Protein AF-A0A089WTS2-F1 (afdb_monomer_lite)

Radius of gyration: 21.25 Å; chains: 1; bounding box: 57×33×57 Å

Foldseek 3Di:
DQCLLVLLLVLLVLLVVLVQVCQLVPVPVQFDLAFFPRAHEDQDPDPPFAWDWAQDDDSVRTDTHIHGYDYSLQDVLLQLLQLAPDLVSSLVSQQAAFRGAHPVRHTDGSVNSVSSVVSSVSCVVLSDWDWDADPVRHIDTDHGAHDQPSHQQWGHLNRQVVCVVPDPDDDTWGDDACVGNVCSCVVPRCVSNVDDDPDDDGDDDQLVVVVVVPDDPVCSVDDDPND

Secondary structure (DSSP, 8-state):
--SHHHHHHHHHHHHHHHHHHHHHTT-TT-EEEEEE-PPEEESS--GGGSSEEES-SSGGG---EEE-EEEGGGSHHHHHHHH-SSHHHHHHHHHT-EEEEETTS-EEETTTTT-HHHHHHHHTTTTSPEEEE-TT--EEEE-----SSSS--B--HHHHHHHHHHSS-----BSS-IIIIIHHIIIIIIHHHT---S-------HHHHHHHTT--GGGTTS--S--

Organism: NCBI:txid164851

pLDDT: mean 98.29, std 0.93, range [91.06, 98.94]

InterPro domains:
  IPR000559 Formate-tetrahydrofolate ligase, FTHFS [PF01268] (1-227)
  IPR020628 Formate-tetrahydrofolate ligase, FTHFS, conserved site [PS00722] (203-214)
  IPR027417 P-loop containing nucleoside triphosphate hydrolase [G3DSA:3.40.50.300] (1-95)
  IPR027417 P-loop containing nucleoside triphosphate hydrolase [G3DSA:3.40.50.300] (100-227)
  IPR027417 P-loop containing nucleoside triphosphate hydrolase [SSF52540] (1-227)

Structure (mmCIF, N/CA/C/O backbone):
data_AF-A0A089WTS2-F1
#
_entry.id   AF-A0A089WTS2-F1
#
loop_
_atom_site.group_PDB
_atom_site.id
_atom_site.type_symbol
_atom_site.label_atom_id
_atom_site.label_alt_id
_atom_site.label_comp_id
_atom_site.label_asym_id
_atom_site.label_entity_id
_atom_site.label_seq_id
_atom_site.pdbx_PDB_ins_code
_atom_site.Cartn_x
_atom_site.Cartn_y
_atom_site.Cartn_z
_atom_site.occupancy
_atom_site.B_iso_or_equiv
_atom_site.auth_seq_id
_atom_site.auth_comp_id
_atom_site.auth_asym_id
_atom_site.auth_atom_id
_atom_site.pdbx_PDB_model_num
ATOM 1 N N . PHE A 1 1 ? -2.293 14.030 -9.138 1.00 97.00 1 PHE A N 1
ATOM 2 C CA . PHE A 1 1 ? -2.645 13.282 -10.360 1.00 97.00 1 PHE A CA 1
ATOM 3 C C . PHE A 1 1 ? -4.165 13.210 -10.450 1.00 97.00 1 PHE A C 1
ATOM 5 O O . PHE A 1 1 ? -4.751 14.274 -10.564 1.00 97.00 1 PHE A O 1
ATOM 12 N N . THR A 1 2 ? -4.807 12.056 -10.282 1.00 98.06 2 THR A N 1
ATOM 13 C CA . THR A 1 2 ? -6.273 11.881 -10.379 1.00 98.06 2 THR A CA 1
ATOM 14 C C . THR A 1 2 ? -7.002 11.846 -9.033 1.00 98.06 2 THR A C 1
ATOM 16 O O . THR A 1 2 ? -8.225 11.830 -8.998 1.00 98.06 2 THR A O 1
ATOM 19 N N . GLY A 1 3 ? -6.263 11.900 -7.919 1.00 98.38 3 GLY A N 1
ATOM 20 C CA . GLY A 1 3 ? -6.828 11.930 -6.566 1.00 98.38 3 GLY A CA 1
ATOM 21 C C . GLY A 1 3 ? -6.746 10.601 -5.812 1.00 98.38 3 GLY A C 1
ATOM 22 O O . GLY A 1 3 ? -7.111 10.563 -4.641 1.00 98.38 3 GLY A O 1
ATOM 23 N N . ASP A 1 4 ? -6.200 9.547 -6.424 1.00 98.69 4 ASP A N 1
ATOM 24 C CA . ASP A 1 4 ? -6.152 8.194 -5.851 1.00 98.69 4 ASP A CA 1
ATOM 25 C C . ASP A 1 4 ? -5.529 8.153 -4.450 1.00 98.69 4 ASP A C 1
ATOM 27 O O . ASP A 1 4 ? -6.093 7.577 -3.523 1.00 98.69 4 ASP A O 1
ATOM 31 N N . PHE A 1 5 ? -4.387 8.819 -4.253 1.00 98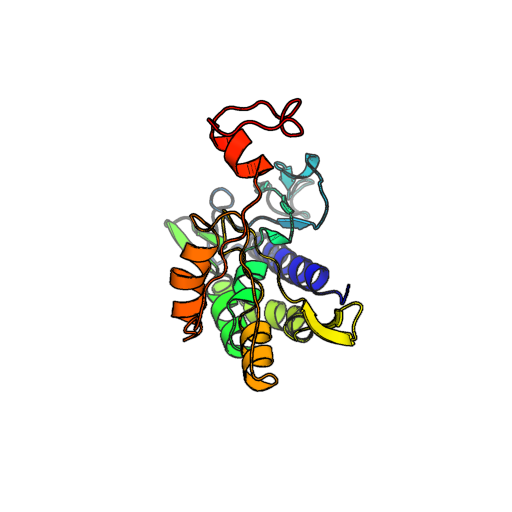.62 5 PHE A N 1
ATOM 32 C CA . PHE A 1 5 ? -3.702 8.818 -2.956 1.00 98.62 5 PHE A CA 1
ATOM 33 C C . PHE A 1 5 ? -4.485 9.607 -1.902 1.00 98.62 5 PHE A C 1
ATOM 35 O O . PHE A 1 5 ? -4.491 9.231 -0.732 1.00 98.62 5 PHE A O 1
ATOM 42 N N . HIS A 1 6 ? -5.218 10.651 -2.301 1.00 98.75 6 HIS A N 1
ATOM 43 C CA . HIS A 1 6 ? -6.116 11.356 -1.388 1.00 98.75 6 HIS A CA 1
ATOM 44 C C . HIS A 1 6 ? -7.289 10.467 -0.964 1.00 98.75 6 HIS A C 1
ATOM 46 O O . HIS A 1 6 ? -7.626 10.444 0.217 1.00 98.75 6 HIS A O 1
ATOM 52 N N . ALA A 1 7 ? -7.866 9.692 -1.887 1.00 98.88 7 ALA A N 1
ATOM 53 C CA . ALA A 1 7 ? -8.926 8.733 -1.577 1.00 98.88 7 ALA A CA 1
ATOM 54 C C . ALA A 1 7 ? -8.441 7.621 -0.629 1.00 98.88 7 ALA A C 1
ATOM 56 O O . ALA A 1 7 ? -9.128 7.286 0.336 1.00 98.88 7 ALA A O 1
ATOM 57 N N . ILE A 1 8 ? -7.229 7.102 -0.849 1.00 98.88 8 ILE A N 1
ATOM 58 C CA . ILE A 1 8 ? -6.583 6.118 0.035 1.00 98.88 8 ILE A CA 1
ATOM 59 C C . ILE A 1 8 ? -6.341 6.707 1.423 1.00 98.88 8 ILE A C 1
ATOM 61 O O . ILE A 1 8 ? -6.706 6.083 2.420 1.00 98.88 8 ILE A O 1
ATOM 65 N N . GLY A 1 9 ? -5.796 7.923 1.501 1.00 98.88 9 GLY A N 1
ATOM 66 C CA . GLY A 1 9 ? -5.614 8.630 2.767 1.00 98.88 9 GLY A CA 1
ATOM 67 C C . GLY A 1 9 ? -6.936 8.861 3.503 1.00 98.88 9 GLY A C 1
ATOM 68 O O . GLY A 1 9 ? -7.022 8.636 4.710 1.00 98.88 9 GLY A O 1
ATOM 69 N N . ALA A 1 10 ? -7.994 9.237 2.780 1.00 98.94 10 ALA A N 1
ATOM 70 C CA . ALA A 1 10 ? -9.327 9.422 3.344 1.00 98.94 10 ALA A CA 1
ATOM 71 C C . ALA A 1 10 ? -9.902 8.109 3.896 1.00 98.94 10 ALA A C 1
ATOM 73 O O . ALA A 1 10 ? -10.377 8.087 5.028 1.00 98.94 10 ALA A O 1
ATOM 74 N N . ALA A 1 11 ? -9.814 7.006 3.147 1.00 98.94 11 ALA A N 1
ATOM 75 C CA . ALA A 1 11 ? -10.280 5.696 3.599 1.00 98.94 11 ALA A CA 1
ATOM 76 C C . ALA A 1 11 ? -9.491 5.190 4.821 1.00 98.94 11 ALA A C 1
ATOM 78 O O . ALA A 1 11 ? -10.091 4.709 5.783 1.00 98.94 11 ALA A O 1
ATOM 79 N N . ASN A 1 12 ? -8.162 5.352 4.826 1.00 98.94 12 ASN A N 1
ATOM 80 C CA . ASN A 1 12 ? -7.307 4.981 5.957 1.00 98.94 12 ASN A CA 1
ATOM 81 C C . ASN A 1 12 ? -7.672 5.753 7.231 1.00 98.94 12 ASN A C 1
ATOM 83 O O . ASN A 1 12 ? -7.821 5.176 8.311 1.00 98.94 12 ASN A O 1
ATOM 87 N N . ASN A 1 13 ? -7.819 7.071 7.099 1.00 98.94 13 ASN A N 1
ATOM 88 C CA . ASN A 1 13 ? -8.082 7.948 8.231 1.00 98.94 13 ASN A CA 1
ATOM 89 C C . ASN A 1 13 ? -9.544 7.887 8.693 1.00 98.94 13 ASN A C 1
ATOM 91 O O . ASN A 1 13 ? -9.796 8.089 9.879 1.00 98.94 13 ASN A O 1
ATOM 95 N N . LEU A 1 14 ? -10.489 7.528 7.814 1.00 98.94 14 LEU A N 1
ATOM 96 C CA . LEU A 1 14 ? -11.847 7.155 8.213 1.00 98.94 14 LEU A CA 1
ATOM 97 C C . LEU A 1 14 ? -11.814 5.951 9.159 1.00 98.94 14 LEU A C 1
ATOM 99 O O . LEU A 1 14 ? -12.428 6.009 10.219 1.00 98.94 14 LEU A O 1
ATOM 103 N N . LEU A 1 15 ? -11.072 4.891 8.819 1.00 98.94 15 LEU A N 1
ATOM 104 C CA . LEU A 1 15 ? -10.951 3.717 9.685 1.00 98.94 15 LEU A CA 1
ATOM 105 C C . LEU A 1 15 ? -10.331 4.081 11.042 1.00 98.94 15 LEU A C 1
ATOM 107 O O . LEU A 1 15 ? -10.882 3.715 12.076 1.00 98.94 15 LEU A O 1
ATOM 111 N N . ALA A 1 16 ? -9.263 4.884 11.053 1.00 98.88 16 ALA A N 1
ATOM 112 C CA . ALA A 1 16 ? -8.669 5.388 12.295 1.00 98.88 16 ALA A CA 1
ATOM 113 C C . ALA A 1 16 ? -9.677 6.186 13.147 1.00 98.88 16 ALA A C 1
ATOM 115 O O . ALA A 1 16 ? -9.771 5.982 14.357 1.00 98.88 16 ALA A O 1
ATOM 116 N N . ALA A 1 17 ? -10.473 7.057 12.520 1.00 98.88 17 ALA A N 1
ATOM 117 C CA . ALA A 1 17 ? -11.520 7.813 13.202 1.00 98.88 17 ALA A CA 1
ATOM 118 C C . ALA A 1 17 ? -12.641 6.908 13.742 1.00 98.88 17 ALA A C 1
ATOM 120 O O . ALA A 1 17 ? -13.122 7.132 14.851 1.00 98.88 17 ALA A O 1
ATOM 121 N N . MET A 1 18 ? -13.041 5.872 12.998 1.00 98.88 18 MET A N 1
ATOM 122 C CA . MET A 1 18 ? -14.058 4.909 13.432 1.00 98.88 18 MET A CA 1
ATOM 123 C C . MET A 1 18 ? -13.589 4.055 14.613 1.00 98.88 18 MET A C 1
ATOM 125 O O . MET A 1 18 ? -14.392 3.800 15.507 1.00 98.88 18 MET A O 1
ATOM 129 N N . ILE A 1 19 ? -12.309 3.665 14.657 1.00 98.88 19 ILE A N 1
ATOM 130 C CA . ILE A 1 19 ? -11.712 2.950 15.799 1.00 98.88 19 ILE A CA 1
ATOM 131 C C . ILE A 1 19 ? -11.835 3.795 17.071 1.00 98.88 19 ILE A C 1
ATOM 133 O O . ILE A 1 19 ? -12.417 3.350 18.060 1.00 98.88 19 ILE A O 1
ATOM 137 N N . ASP A 1 20 ? -11.334 5.033 17.035 1.00 98.75 20 ASP A N 1
ATOM 138 C CA . ASP A 1 20 ? -11.336 5.907 18.212 1.00 98.75 20 ASP A CA 1
ATOM 139 C C . ASP A 1 20 ? -12.763 6.322 18.612 1.00 98.75 20 ASP A C 1
ATOM 141 O O . ASP A 1 20 ? -13.083 6.371 19.801 1.00 98.75 20 ASP A O 1
ATOM 145 N N . ASN A 1 21 ? -13.661 6.538 17.643 1.00 98.69 21 ASN A N 1
ATOM 146 C CA . ASN A 1 21 ? -15.075 6.797 17.920 1.00 98.69 21 ASN A CA 1
ATOM 147 C C . ASN A 1 21 ? -15.765 5.588 18.566 1.00 98.69 21 ASN A C 1
ATOM 149 O O . ASN A 1 21 ? -16.519 5.757 19.516 1.00 98.69 21 ASN A O 1
ATOM 153 N N . HIS A 1 22 ? -15.504 4.364 18.104 1.00 98.75 22 HIS A N 1
ATOM 154 C CA . HIS A 1 22 ? -16.070 3.160 18.720 1.00 98.75 22 HIS A CA 1
ATOM 155 C C . HIS A 1 22 ? -15.637 3.009 20.179 1.00 98.75 22 HIS A C 1
ATOM 157 O O . HIS A 1 22 ? -16.460 2.719 21.050 1.00 98.75 22 HIS A O 1
ATOM 163 N N . ILE A 1 23 ? -14.357 3.268 20.463 1.00 98.50 23 ILE A N 1
ATOM 164 C CA . ILE A 1 23 ? -13.827 3.273 21.830 1.00 98.50 23 ILE A CA 1
ATOM 165 C C . ILE A 1 23 ? -14.541 4.337 22.671 1.00 98.50 23 ILE A C 1
ATOM 167 O O . ILE A 1 23 ? -15.007 4.048 23.772 1.00 98.50 23 ILE A O 1
ATOM 171 N N . PHE A 1 24 ? -14.683 5.547 22.132 1.00 98.31 24 PHE A N 1
ATOM 172 C CA . PHE A 1 24 ? -15.347 6.663 22.799 1.00 98.31 24 PHE A CA 1
ATOM 173 C C . PHE A 1 24 ? -16.829 6.396 23.113 1.00 98.31 24 PHE A C 1
ATOM 175 O O . PHE A 1 24 ? -17.293 6.731 24.201 1.00 98.31 24 PHE A O 1
ATOM 182 N N . GLN A 1 25 ? -17.562 5.753 22.200 1.00 98.12 25 GLN A N 1
ATOM 183 C CA . GLN A 1 25 ? -19.004 5.490 22.322 1.00 98.12 25 GLN A CA 1
ATOM 184 C C . GLN A 1 25 ? -19.352 4.281 23.210 1.00 98.12 25 GLN A C 1
ATOM 186 O O . GLN A 1 25 ? -20.517 3.899 23.305 1.00 98.12 25 GLN A O 1
ATOM 191 N N . GLY A 1 26 ? -18.366 3.671 23.874 1.00 97.56 26 GLY A N 1
ATOM 192 C CA . GLY A 1 26 ? -18.589 2.592 24.843 1.00 97.56 26 GLY A CA 1
ATOM 193 C C . GLY A 1 26 ? -17.743 1.343 24.622 1.00 97.56 26 GLY A C 1
ATOM 194 O O . GLY A 1 26 ? -17.836 0.419 25.425 1.00 97.56 26 GLY A O 1
ATOM 195 N N . ASN A 1 27 ? -16.914 1.306 23.573 1.00 98.38 27 ASN A N 1
ATOM 196 C CA . ASN A 1 27 ? -15.941 0.247 23.307 1.00 98.38 27 ASN A CA 1
ATOM 197 C C . ASN A 1 27 ? -16.529 -1.173 23.416 1.00 98.38 27 ASN A C 1
ATOM 199 O O . ASN A 1 27 ? -15.964 -2.040 24.081 1.00 98.38 27 ASN A O 1
ATOM 203 N N . ALA A 1 28 ? -17.669 -1.435 22.768 1.00 98.56 28 ALA A N 1
ATOM 204 C CA . ALA A 1 28 ? -18.359 -2.729 22.871 1.00 98.56 28 ALA A CA 1
ATOM 205 C C . ALA A 1 28 ? -17.501 -3.929 22.409 1.00 98.56 28 ALA A C 1
ATOM 207 O O . ALA A 1 28 ? -17.725 -5.055 22.843 1.00 98.56 28 ALA A O 1
ATOM 208 N N . LEU A 1 29 ? -16.489 -3.673 21.569 1.00 98.50 29 LEU A N 1
ATOM 209 C CA . LEU A 1 29 ? -15.519 -4.674 21.094 1.00 98.50 29 LEU A CA 1
ATOM 210 C C . LEU A 1 29 ? -14.331 -4.860 22.053 1.00 98.50 29 LEU A C 1
ATOM 212 O O . LEU A 1 29 ? -13.443 -5.658 21.772 1.00 98.50 29 LEU A O 1
ATOM 216 N N . LYS A 1 30 ? -14.303 -4.124 23.173 1.00 98.56 30 LYS A N 1
ATOM 217 C CA . LYS A 1 30 ? -13.245 -4.142 24.190 1.00 98.56 30 LYS A CA 1
ATOM 218 C C . LYS A 1 30 ? -11.840 -3.967 23.602 1.00 98.56 30 LYS A C 1
ATOM 220 O O . LYS A 1 30 ? -10.906 -4.639 24.027 1.00 98.56 30 LYS A O 1
ATOM 225 N N . ILE A 1 31 ? -11.687 -3.081 22.618 1.00 98.81 31 ILE A N 1
ATOM 226 C CA . ILE A 1 31 ? -10.396 -2.787 21.984 1.00 98.81 31 ILE A CA 1
ATOM 227 C C . ILE A 1 31 ? -9.424 -2.299 23.062 1.00 98.81 31 ILE A C 1
ATOM 229 O O . ILE A 1 31 ? -9.739 -1.357 23.796 1.00 98.81 31 ILE A O 1
ATOM 233 N N . ASP A 1 32 ? -8.254 -2.931 23.155 1.00 98.56 32 ASP A N 1
ATOM 234 C CA . ASP A 1 32 ? -7.165 -2.471 24.012 1.00 98.56 32 ASP A CA 1
ATOM 235 C C . ASP A 1 32 ? -6.392 -1.377 23.269 1.00 98.56 32 ASP A C 1
ATOM 237 O O . ASP A 1 32 ? -5.754 -1.633 22.246 1.00 98.56 32 ASP A O 1
ATOM 241 N N . THR A 1 33 ? -6.431 -0.143 23.781 1.00 98.00 33 THR A N 1
ATOM 242 C CA . THR A 1 33 ? -5.811 1.023 23.128 1.00 98.00 33 THR A CA 1
ATOM 243 C C . THR A 1 33 ? -4.298 0.895 22.958 1.00 98.00 33 THR A C 1
ATOM 245 O O . THR A 1 33 ? -3.727 1.575 22.109 1.00 98.00 33 THR A O 1
ATOM 248 N N . ARG A 1 34 ? -3.652 0.013 23.727 1.00 98.19 34 A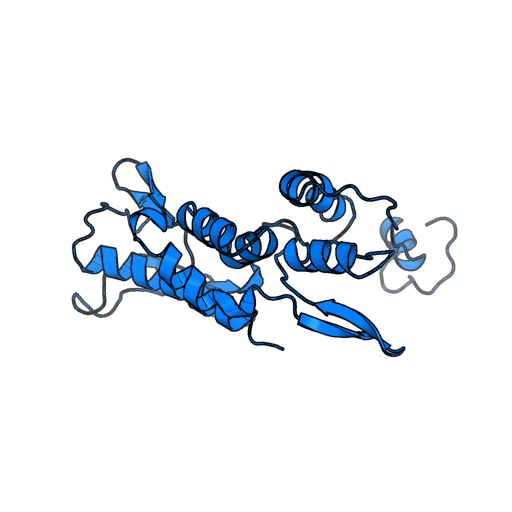RG A N 1
ATOM 249 C CA . ARG A 1 34 ? -2.211 -0.277 23.657 1.00 98.19 34 ARG A CA 1
ATOM 250 C C . ARG A 1 34 ? -1.866 -1.293 22.569 1.00 98.19 34 ARG A C 1
ATOM 252 O O . ARG A 1 34 ? -0.699 -1.448 22.231 1.00 98.19 34 ARG A O 1
ATOM 259 N N . LYS A 1 35 ? -2.868 -2.014 22.057 1.00 98.44 35 LYS A N 1
ATOM 260 C CA . LYS A 1 35 ? -2.728 -3.080 21.053 1.00 98.44 35 LYS A CA 1
ATOM 261 C C . LYS A 1 35 ? -3.369 -2.704 19.715 1.00 98.44 35 LYS A C 1
ATOM 263 O O . LYS A 1 35 ? -3.651 -3.583 18.902 1.00 98.44 35 LYS A O 1
ATOM 268 N N . ILE A 1 36 ? -3.619 -1.416 19.479 1.00 98.81 36 ILE A N 1
ATOM 269 C CA . ILE A 1 36 ? -4.034 -0.911 18.167 1.00 98.81 36 ILE A CA 1
ATOM 270 C C . ILE A 1 36 ? -2.807 -0.918 17.258 1.00 98.81 36 ILE A C 1
ATOM 272 O O . ILE A 1 36 ? -1.805 -0.268 17.544 1.00 98.81 36 ILE A O 1
ATOM 276 N N . THR A 1 37 ? -2.889 -1.668 16.164 1.00 98.62 37 THR A N 1
ATOM 277 C CA . THR A 1 37 ? -1.834 -1.746 15.146 1.00 98.62 37 THR A CA 1
ATOM 278 C C . THR A 1 37 ? -2.094 -0.790 13.988 1.00 98.62 37 THR A C 1
ATOM 280 O O . THR A 1 37 ? -1.162 -0.417 13.279 1.00 98.62 37 THR A O 1
ATOM 283 N N . TRP A 1 38 ? -3.351 -0.379 13.795 1.00 98.88 38 TRP A N 1
ATOM 284 C CA . TRP A 1 38 ? -3.734 0.565 12.753 1.00 98.88 38 TRP A CA 1
ATOM 285 C C . TRP A 1 38 ? -3.227 1.977 13.052 1.00 98.88 38 TRP A C 1
ATOM 287 O O . TRP A 1 38 ? -3.594 2.578 14.062 1.00 98.88 38 TRP A O 1
ATOM 297 N N . ARG A 1 39 ? -2.426 2.525 12.136 1.00 98.75 39 ARG A N 1
ATOM 298 C CA . ARG A 1 39 ? -1.873 3.883 12.205 1.00 98.75 39 ARG A CA 1
ATOM 299 C C . ARG A 1 39 ? -2.612 4.824 11.254 1.00 98.75 39 ARG A C 1
ATOM 301 O O . ARG A 1 39 ? -3.258 4.411 10.286 1.00 98.75 39 ARG A O 1
ATOM 308 N N . ARG A 1 40 ? -2.521 6.125 11.521 1.00 98.88 40 ARG A N 1
ATOM 309 C CA . ARG A 1 40 ? -3.012 7.167 10.605 1.00 98.88 40 ARG A CA 1
ATOM 310 C C . ARG A 1 40 ? -2.049 7.327 9.427 1.00 98.88 40 ARG A C 1
ATOM 312 O O . ARG A 1 40 ? -0.941 6.794 9.443 1.00 98.88 40 ARG A O 1
ATOM 319 N N . CYS A 1 41 ? -2.443 8.064 8.391 1.00 98.81 41 CYS A N 1
ATOM 320 C CA . CYS A 1 41 ? -1.523 8.352 7.292 1.00 98.81 41 CYS A CA 1
ATOM 321 C C . CYS A 1 41 ? -1.677 9.750 6.695 1.00 98.81 41 CYS A C 1
ATOM 323 O O . CYS A 1 41 ? -2.728 10.389 6.794 1.00 98.81 41 CYS A O 1
ATOM 325 N N . VAL A 1 42 ? -0.593 10.231 6.089 1.00 98.81 42 VAL A N 1
ATOM 326 C CA . VAL A 1 42 ? -0.546 11.490 5.340 1.00 98.81 42 VAL A CA 1
ATOM 327 C C . VAL A 1 42 ? 0.493 11.386 4.229 1.00 98.81 42 VAL A C 1
ATOM 329 O O . VAL A 1 42 ? 1.562 10.817 4.423 1.00 98.81 42 VAL A O 1
ATOM 332 N N . ASP A 1 43 ? 0.204 11.934 3.050 1.00 98.62 43 ASP A N 1
ATOM 333 C CA . ASP A 1 43 ? 1.138 11.908 1.918 1.00 98.62 43 ASP A CA 1
ATOM 334 C C . ASP A 1 43 ? 2.102 13.102 1.968 1.00 98.62 43 ASP A C 1
ATOM 336 O O . ASP A 1 43 ? 2.091 13.985 1.114 1.00 98.62 43 ASP A O 1
ATOM 340 N N . MET A 1 44 ? 2.865 13.178 3.059 1.00 98.69 44 MET A N 1
ATOM 341 C CA . MET A 1 44 ? 3.866 14.209 3.320 1.00 98.69 44 MET A CA 1
ATOM 342 C C . MET A 1 44 ? 5.055 13.595 4.052 1.00 98.69 44 MET A C 1
ATOM 344 O O . MET A 1 44 ? 4.894 12.743 4.927 1.00 98.69 44 MET A O 1
ATOM 348 N N . ASN A 1 45 ? 6.258 14.086 3.755 1.00 98.62 45 ASN A N 1
ATOM 349 C CA . ASN A 1 45 ? 7.474 13.693 4.466 1.00 98.62 45 ASN A CA 1
ATOM 350 C C . ASN A 1 45 ? 7.567 14.409 5.824 1.00 98.62 45 ASN A C 1
ATOM 352 O O . ASN A 1 45 ? 8.457 15.234 6.045 1.00 98.62 45 ASN A O 1
ATOM 356 N N . ASP A 1 46 ? 6.653 14.090 6.737 1.00 98.56 46 ASP A N 1
ATOM 357 C CA . ASP A 1 46 ? 6.572 14.709 8.056 1.00 98.56 46 ASP A CA 1
ATOM 358 C C . ASP A 1 46 ? 7.086 13.772 9.157 1.00 98.56 46 ASP A C 1
ATOM 360 O O . ASP A 1 46 ? 6.410 12.852 9.619 1.00 98.56 46 ASP A O 1
ATOM 364 N N . ARG A 1 47 ? 8.321 14.017 9.607 1.00 98.12 47 ARG A N 1
ATOM 365 C CA . ARG A 1 47 ? 8.927 13.230 10.690 1.00 98.12 47 ARG A CA 1
ATOM 366 C C . ARG A 1 47 ? 8.259 13.466 12.051 1.00 98.12 47 ARG A C 1
ATOM 368 O O . ARG A 1 47 ? 8.430 12.624 12.930 1.00 98.12 47 ARG A O 1
ATOM 375 N N . GLN A 1 48 ? 7.557 14.588 12.236 1.00 98.75 48 GLN A N 1
ATOM 376 C CA . GLN A 1 48 ? 6.991 15.001 13.523 1.00 98.75 48 GLN A CA 1
ATOM 377 C C . GLN A 1 48 ? 5.825 14.104 13.947 1.00 98.75 48 GLN A C 1
ATOM 379 O O . GLN A 1 48 ? 5.574 13.938 15.136 1.00 98.75 48 GLN A O 1
ATOM 384 N N . LEU A 1 49 ? 5.147 13.486 12.977 1.00 98.81 49 LEU A N 1
ATOM 385 C CA . LEU A 1 49 ? 3.976 12.642 13.203 1.00 98.81 49 LEU A CA 1
ATOM 386 C C . LEU A 1 49 ? 4.310 11.155 13.397 1.00 98.81 49 LEU A C 1
ATOM 388 O O . LEU A 1 49 ? 3.402 10.340 13.547 1.00 98.81 49 LEU A O 1
ATOM 392 N N . ARG A 1 50 ? 5.597 10.774 13.415 1.00 98.56 50 ARG A N 1
ATOM 393 C CA . ARG A 1 50 ? 6.010 9.366 13.572 1.00 98.56 50 ARG A CA 1
ATOM 394 C C . ARG A 1 50 ? 5.524 8.751 14.882 1.00 98.56 50 ARG A C 1
ATOM 396 O O . ARG A 1 50 ? 5.099 7.601 14.871 1.00 98.56 50 ARG A O 1
ATOM 403 N N . ASN A 1 51 ? 5.586 9.510 15.974 1.00 98.69 51 ASN A N 1
ATOM 404 C CA . ASN A 1 51 ? 5.117 9.098 17.293 1.00 98.69 51 ASN A CA 1
ATOM 405 C C . ASN A 1 51 ? 4.360 10.265 17.917 1.00 98.69 51 ASN A C 1
ATOM 407 O O . ASN A 1 51 ? 4.921 11.351 18.068 1.00 98.69 51 ASN A O 1
ATOM 411 N N . ILE A 1 52 ? 3.101 10.041 18.269 1.00 98.75 52 ILE A N 1
ATOM 412 C CA . ILE A 1 52 ? 2.236 11.043 18.882 1.00 98.75 52 ILE A CA 1
ATOM 413 C C . ILE A 1 52 ? 1.449 10.426 20.037 1.00 98.75 52 ILE A C 1
ATOM 415 O O . ILE A 1 52 ? 1.323 9.208 20.154 1.00 98.75 52 ILE A O 1
ATOM 419 N N . VAL A 1 53 ? 0.850 11.290 20.851 1.00 98.62 53 VAL A N 1
ATOM 420 C CA . VAL A 1 53 ? -0.250 10.922 21.745 1.00 98.62 53 VAL A CA 1
ATOM 421 C C . VAL A 1 53 ? -1.492 11.651 21.249 1.00 98.62 53 VAL A C 1
ATOM 423 O O . VAL A 1 53 ? -1.464 12.869 21.065 1.00 98.62 53 VAL A O 1
ATOM 426 N N . CYS A 1 54 ? -2.573 10.915 21.003 1.00 98.19 54 CYS A N 1
ATOM 427 C CA . CYS A 1 54 ? -3.857 11.467 20.564 1.00 98.19 54 CYS A CA 1
ATOM 428 C C . CYS A 1 54 ? -4.928 11.311 21.658 1.00 98.19 54 CYS A C 1
ATOM 430 O O . CYS A 1 54 ? -4.653 10.744 22.713 1.00 98.19 54 CYS A O 1
ATOM 432 N N . GLY A 1 55 ? -6.129 11.865 21.443 1.00 97.38 55 GLY A N 1
ATOM 433 C CA . GLY A 1 55 ? -7.241 11.759 22.404 1.00 97.38 55 GLY A CA 1
ATOM 434 C C . GLY A 1 55 ? -7.044 12.551 23.705 1.00 97.38 55 GLY A C 1
ATOM 435 O O . GLY A 1 55 ? -7.606 12.197 24.739 1.00 97.38 55 GLY A O 1
ATOM 436 N N . LEU A 1 56 ? -6.208 13.596 23.679 1.00 98.06 56 LEU A N 1
ATOM 437 C CA . LEU A 1 56 ? -5.964 14.490 24.816 1.00 98.06 56 LEU A CA 1
ATOM 438 C C . LEU A 1 56 ? -7.066 15.556 24.960 1.00 98.06 56 LEU A C 1
ATOM 440 O O . LEU A 1 56 ? -7.895 15.756 24.077 1.00 98.06 56 LEU A O 1
ATOM 444 N N . GLY A 1 57 ? -7.041 16.298 26.070 1.00 96.81 57 GLY A N 1
ATOM 445 C CA . GLY A 1 57 ? -7.944 17.435 26.296 1.00 96.81 57 GLY A CA 1
ATOM 446 C C . GLY A 1 57 ? -9.228 17.101 27.062 1.00 96.81 57 GLY A C 1
ATOM 447 O O . GLY A 1 57 ? -10.180 17.871 27.014 1.00 96.81 57 GLY A O 1
ATOM 448 N N . GLY A 1 58 ? -9.252 15.985 27.794 1.00 94.38 58 GLY A N 1
ATOM 449 C CA . GLY A 1 58 ? -10.344 15.624 28.699 1.00 94.38 58 GLY A CA 1
ATOM 450 C C . GLY A 1 58 ? -11.396 14.710 28.073 1.00 94.38 58 GLY A C 1
ATOM 451 O O . GLY A 1 58 ? -11.318 14.340 26.904 1.00 94.38 58 GLY A O 1
ATOM 452 N N . LYS A 1 59 ? -12.396 14.334 28.883 1.00 93.44 59 LYS A N 1
ATOM 453 C CA . LYS A 1 59 ? -13.352 13.262 28.564 1.00 93.44 59 LYS A CA 1
ATOM 454 C C . LYS A 1 59 ? -14.113 13.475 27.256 1.00 93.44 59 LYS A C 1
ATOM 456 O O . LYS A 1 59 ? -14.482 12.492 26.643 1.00 93.44 59 LYS A O 1
ATOM 461 N N . THR A 1 60 ? -14.365 14.710 26.826 1.00 95.56 60 THR A N 1
ATOM 462 C CA . THR A 1 60 ? -15.119 15.000 25.592 1.00 95.56 60 THR A CA 1
ATOM 463 C C . THR A 1 60 ? -14.326 14.750 24.309 1.00 95.56 60 THR A C 1
ATOM 465 O O . THR A 1 60 ? -14.927 14.718 23.241 1.00 95.56 60 THR A O 1
ATOM 468 N N . ASN A 1 61 ? -13.003 14.575 24.401 1.00 95.50 61 ASN A N 1
ATOM 469 C CA . ASN A 1 61 ? -12.097 14.541 23.249 1.00 95.50 61 ASN A CA 1
ATOM 470 C C . ASN A 1 61 ? -11.519 13.144 22.960 1.00 95.50 61 ASN A C 1
ATOM 472 O O . ASN A 1 61 ? -10.643 13.007 22.107 1.00 95.50 61 ASN A O 1
ATOM 476 N N . GLY A 1 62 ? -12.005 12.107 23.650 1.00 94.06 62 GLY A N 1
ATOM 477 C CA . GLY A 1 62 ? -11.601 10.718 23.430 1.00 94.06 62 GLY A CA 1
ATOM 478 C C . GLY A 1 62 ? -10.881 10.081 24.618 1.00 94.06 62 GLY A C 1
ATOM 479 O O . GLY A 1 62 ? -10.962 10.552 25.752 1.00 94.06 62 GLY A O 1
ATOM 480 N N . MET A 1 63 ? -10.196 8.971 24.335 1.00 96.12 63 MET A N 1
ATOM 481 C CA . MET A 1 63 ? -9.354 8.241 25.282 1.00 96.12 63 MET A CA 1
ATOM 482 C C . MET A 1 63 ? -7.883 8.416 24.877 1.00 96.12 63 MET A C 1
ATOM 484 O O . MET A 1 63 ? -7.545 8.067 23.743 1.00 96.12 63 MET A O 1
ATOM 488 N N . PRO A 1 64 ? -7.004 8.924 25.761 1.00 98.19 64 PRO A N 1
ATOM 489 C CA . PRO A 1 64 ? -5.590 9.073 25.445 1.00 98.19 64 PRO A CA 1
ATOM 490 C C . PRO A 1 64 ? -4.931 7.750 25.045 1.00 98.19 64 PRO A C 1
ATOM 492 O O . PRO A 1 64 ? -5.080 6.743 25.742 1.00 98.19 64 PRO A O 1
ATOM 495 N N . ARG A 1 65 ? -4.168 7.762 23.948 1.00 98.44 65 ARG A N 1
ATOM 496 C CA . ARG A 1 65 ? -3.337 6.629 23.513 1.00 98.44 65 ARG A CA 1
ATOM 497 C C . ARG A 1 65 ? -2.150 7.076 22.669 1.00 98.44 65 ARG A C 1
ATOM 499 O O . ARG A 1 65 ? -2.193 8.138 22.041 1.00 98.44 65 ARG A O 1
ATOM 506 N N . GLU A 1 66 ? -1.127 6.232 22.626 1.00 98.69 66 GLU A N 1
ATOM 507 C CA . GLU A 1 66 ? -0.039 6.353 21.659 1.00 98.69 66 GLU A CA 1
ATOM 508 C C . GLU A 1 66 ? -0.551 6.038 20.247 1.00 98.69 66 GLU A C 1
ATOM 510 O O . GLU A 1 66 ? -1.438 5.202 20.045 1.00 98.69 66 GLU A O 1
ATOM 515 N N . ASP A 1 67 ? -0.024 6.766 19.269 1.00 98.81 67 ASP A N 1
ATOM 516 C CA . ASP A 1 67 ? -0.360 6.607 17.861 1.00 98.81 67 ASP A CA 1
ATOM 517 C C . ASP A 1 67 ? 0.789 7.099 16.973 1.00 98.81 67 ASP A C 1
ATOM 519 O O . ASP A 1 67 ? 1.811 7.606 17.447 1.00 98.81 67 ASP A O 1
ATOM 523 N N . GLY A 1 68 ? 0.618 7.002 15.662 1.00 98.81 68 GLY A N 1
ATOM 524 C CA . GLY A 1 68 ? 1.508 7.654 14.720 1.00 98.81 68 GLY A CA 1
ATOM 525 C C . GLY A 1 68 ? 0.948 7.680 13.312 1.00 98.81 68 GLY A C 1
ATOM 526 O O . GLY A 1 68 ? -0.110 7.119 13.022 1.00 98.81 68 GLY A O 1
ATOM 527 N N . PHE A 1 69 ? 1.684 8.358 12.443 1.00 98.88 69 PHE A N 1
ATOM 528 C CA . PHE A 1 69 ? 1.394 8.443 11.026 1.00 98.88 69 PHE A CA 1
ATOM 529 C C . PHE A 1 69 ? 2.457 7.718 10.217 1.00 98.88 69 PHE A C 1
ATOM 531 O O . PHE A 1 69 ? 3.652 7.801 10.521 1.00 98.88 69 PHE A O 1
ATOM 538 N N . ASP A 1 70 ? 2.001 7.084 9.147 1.00 98.81 70 ASP A N 1
ATOM 539 C CA . ASP A 1 70 ? 2.845 6.607 8.063 1.00 98.81 70 ASP A CA 1
ATOM 540 C C . ASP A 1 70 ? 2.574 7.418 6.791 1.00 98.81 70 ASP A C 1
ATOM 542 O O . ASP A 1 70 ? 1.542 8.085 6.652 1.00 98.81 70 ASP A O 1
ATOM 546 N N . ILE A 1 71 ? 3.506 7.373 5.839 1.00 98.69 71 ILE A N 1
ATOM 547 C CA . ILE A 1 71 ? 3.248 7.949 4.518 1.00 98.69 71 ILE A CA 1
ATOM 548 C C . ILE A 1 71 ? 2.143 7.140 3.821 1.00 98.69 71 ILE A C 1
ATOM 550 O O . ILE A 1 71 ? 2.123 5.917 3.926 1.00 98.69 71 ILE A O 1
ATOM 554 N N . THR A 1 72 ? 1.217 7.783 3.107 1.00 98.88 72 THR A N 1
ATOM 555 C CA . THR A 1 72 ? 0.000 7.127 2.571 1.00 98.88 72 THR A CA 1
ATOM 556 C C . THR A 1 72 ? 0.267 5.849 1.766 1.00 98.88 72 THR A C 1
ATOM 558 O O . THR A 1 72 ? -0.488 4.885 1.878 1.00 98.88 72 THR A O 1
ATOM 561 N N . VAL A 1 73 ? 1.361 5.794 1.001 1.00 98.00 73 VAL A N 1
ATOM 562 C CA . VAL A 1 73 ? 1.764 4.608 0.217 1.00 98.00 73 VAL A CA 1
ATOM 563 C C . VAL A 1 73 ? 2.142 3.382 1.063 1.00 98.00 73 VAL A C 1
ATOM 565 O O . VAL A 1 73 ? 2.186 2.267 0.544 1.00 98.00 73 VAL A O 1
ATOM 568 N N . ALA A 1 74 ? 2.407 3.575 2.357 1.00 98.56 74 ALA A N 1
ATOM 569 C CA . ALA A 1 74 ? 2.681 2.515 3.322 1.00 98.56 74 ALA A CA 1
ATOM 570 C C . ALA A 1 74 ? 1.403 1.896 3.916 1.00 98.56 74 ALA A C 1
ATOM 572 O O . ALA A 1 74 ? 1.479 0.844 4.545 1.00 98.56 74 ALA A O 1
ATOM 573 N N . SER A 1 75 ? 0.238 2.526 3.721 1.00 98.75 75 SER A N 1
ATOM 574 C CA . SER A 1 75 ? -1.040 2.026 4.235 1.00 98.75 75 SER A CA 1
ATOM 575 C C . SER A 1 75 ? -1.386 0.657 3.646 1.00 98.75 75 SER A C 1
ATOM 577 O O . SER A 1 75 ? -1.258 0.431 2.440 1.00 98.75 75 SER A O 1
ATOM 579 N N . GLU A 1 76 ? -1.940 -0.237 4.466 1.00 98.88 76 GLU A N 1
ATOM 580 C CA . GLU A 1 76 ? -2.503 -1.499 3.977 1.00 98.88 76 GLU A CA 1
ATOM 581 C C . GLU A 1 76 ? -3.649 -1.262 2.976 1.00 98.88 76 GLU A C 1
ATOM 583 O O . GLU A 1 76 ? -3.827 -2.058 2.057 1.00 98.88 76 GLU A O 1
ATOM 588 N N . VAL A 1 77 ? -4.357 -0.122 3.051 1.00 98.88 77 VAL A N 1
ATOM 589 C CA . VAL A 1 77 ? -5.366 0.270 2.048 1.00 98.88 77 VAL A CA 1
ATOM 590 C C . VAL A 1 77 ? -4.744 0.386 0.652 1.00 98.88 77 VAL A C 1
ATOM 592 O O . VAL A 1 77 ? -5.358 -0.049 -0.321 1.00 98.88 77 VAL A O 1
ATOM 595 N N . MET A 1 78 ? -3.516 0.908 0.538 1.00 98.88 78 MET A N 1
ATOM 596 C CA . MET A 1 78 ? -2.788 0.970 -0.737 1.00 98.88 78 MET A CA 1
ATOM 597 C C . MET A 1 78 ? -2.502 -0.437 -1.273 1.00 98.88 78 MET A C 1
ATOM 599 O O . MET A 1 78 ? -2.749 -0.720 -2.448 1.00 98.88 78 MET A O 1
ATOM 603 N N . ALA A 1 79 ? -2.011 -1.339 -0.418 1.00 98.81 79 ALA A N 1
ATOM 604 C CA . ALA A 1 79 ? -1.730 -2.720 -0.803 1.00 98.81 79 ALA A CA 1
ATOM 605 C C . ALA A 1 79 ? -3.010 -3.466 -1.216 1.00 98.81 79 ALA A C 1
ATOM 607 O O . ALA A 1 79 ? -3.021 -4.143 -2.246 1.00 98.81 79 ALA A O 1
ATOM 608 N N . VAL A 1 80 ? -4.095 -3.292 -0.458 1.00 98.88 80 VAL A N 1
ATOM 609 C CA . VAL A 1 80 ? -5.420 -3.849 -0.740 1.00 98.88 80 VAL A CA 1
ATOM 610 C C . VAL A 1 80 ? -5.958 -3.330 -2.071 1.00 98.88 80 VAL A C 1
ATOM 612 O O . VAL A 1 80 ? -6.351 -4.147 -2.901 1.00 98.88 80 VAL A O 1
ATOM 615 N N . LEU A 1 81 ? -5.898 -2.021 -2.340 1.00 98.81 81 LEU A N 1
ATOM 616 C CA . LEU A 1 81 ? -6.305 -1.449 -3.629 1.00 98.81 81 LEU A CA 1
ATOM 617 C C . LEU A 1 81 ? -5.499 -2.044 -4.788 1.00 98.81 81 LEU A C 1
ATOM 619 O O . LEU A 1 81 ? -6.063 -2.424 -5.812 1.00 98.81 81 LEU A O 1
ATOM 623 N N . CYS A 1 82 ? -4.186 -2.197 -4.617 1.00 98.88 82 CYS A N 1
ATOM 624 C CA . CYS A 1 82 ? -3.327 -2.753 -5.658 1.00 98.88 82 CYS A CA 1
ATOM 625 C C . CYS A 1 82 ? -3.569 -4.249 -5.912 1.00 98.88 82 CYS A C 1
ATOM 627 O O . CYS A 1 82 ? -3.352 -4.712 -7.031 1.00 98.88 82 CYS A O 1
ATOM 629 N N . LEU A 1 83 ? -4.047 -5.000 -4.917 1.00 98.81 83 LEU A N 1
ATOM 630 C CA . LEU A 1 83 ? -4.314 -6.439 -5.021 1.00 98.81 83 LEU A CA 1
ATOM 631 C C . LEU A 1 83 ? -5.792 -6.791 -5.244 1.00 98.81 83 LEU A C 1
ATOM 633 O O . LEU A 1 83 ? -6.128 -7.974 -5.287 1.00 98.81 83 LEU A O 1
ATOM 637 N N . SER A 1 84 ? -6.671 -5.800 -5.385 1.00 98.69 84 SER A N 1
ATOM 638 C CA . SER A 1 84 ? -8.096 -6.044 -5.615 1.00 98.69 84 SER A CA 1
ATOM 639 C C . SER A 1 84 ? -8.386 -6.321 -7.088 1.00 98.69 84 SER A C 1
ATOM 641 O O . SER A 1 84 ? -7.852 -5.654 -7.978 1.00 98.69 84 SER A O 1
ATOM 643 N N . ALA A 1 85 ? -9.231 -7.317 -7.354 1.00 97.62 85 ALA A N 1
ATOM 644 C CA . ALA A 1 85 ? -9.693 -7.644 -8.704 1.00 97.62 85 ALA A CA 1
ATOM 645 C C . ALA A 1 85 ? -10.838 -6.736 -9.186 1.00 97.62 85 ALA A C 1
ATOM 647 O O . ALA A 1 85 ? -10.929 -6.454 -10.382 1.00 97.62 85 ALA A O 1
ATOM 648 N N . ASP A 1 86 ? -11.692 -6.310 -8.257 1.00 98.06 86 ASP A N 1
ATOM 649 C CA . ASP A 1 86 ? -12.891 -5.502 -8.465 1.00 98.06 86 ASP A CA 1
ATOM 650 C C . ASP A 1 86 ? -13.345 -4.873 -7.128 1.00 98.06 86 ASP A C 1
ATOM 652 O O . ASP A 1 86 ? -12.659 -4.976 -6.107 1.00 98.06 86 ASP A O 1
ATOM 656 N N . ILE A 1 87 ? -14.489 -4.179 -7.136 1.00 98.31 87 ILE A N 1
ATOM 657 C CA . ILE A 1 87 ? -15.011 -3.458 -5.966 1.00 98.31 87 ILE A CA 1
ATOM 658 C C . ILE A 1 87 ? -15.500 -4.388 -4.846 1.00 98.31 87 ILE A C 1
ATOM 660 O O . ILE A 1 87 ? -15.425 -4.019 -3.671 1.00 98.31 87 ILE A O 1
ATOM 664 N N . ASP A 1 88 ? -15.988 -5.584 -5.178 1.00 98.56 88 ASP A N 1
ATOM 665 C CA . ASP A 1 88 ? -16.459 -6.540 -4.178 1.00 98.56 88 ASP A CA 1
ATOM 666 C C . ASP A 1 88 ? -15.276 -7.238 -3.503 1.00 98.56 88 ASP A C 1
ATOM 668 O O . ASP A 1 88 ? -15.262 -7.346 -2.273 1.00 98.56 88 ASP A O 1
ATOM 672 N N . ASP A 1 89 ? -14.234 -7.594 -4.262 1.00 98.69 89 ASP A N 1
ATOM 673 C CA . ASP A 1 89 ? -12.958 -8.064 -3.713 1.00 98.69 89 ASP A CA 1
ATOM 674 C C . ASP A 1 89 ? -12.290 -6.982 -2.848 1.00 98.69 89 ASP A C 1
ATOM 676 O O . ASP A 1 89 ? -11.853 -7.275 -1.733 1.00 98.69 89 ASP A O 1
ATOM 680 N N . LEU A 1 90 ? -12.297 -5.713 -3.287 1.00 98.81 90 LEU A N 1
ATOM 681 C CA . LEU A 1 90 ? -11.800 -4.585 -2.488 1.00 98.81 90 LEU A CA 1
ATOM 682 C C . LEU A 1 90 ? -12.508 -4.516 -1.134 1.00 98.81 90 LEU A C 1
ATOM 684 O O . LEU A 1 90 ? -11.863 -4.524 -0.086 1.00 98.81 90 LEU A O 1
ATOM 688 N N . LYS A 1 91 ? -13.840 -4.481 -1.141 1.00 98.62 91 LYS A N 1
ATOM 689 C CA . LYS A 1 91 ? -14.661 -4.399 0.072 1.00 98.62 91 LYS A CA 1
ATOM 690 C C . LYS A 1 91 ? -14.427 -5.600 0.996 1.00 98.62 91 LYS A C 1
ATOM 692 O O . LYS A 1 91 ? -14.293 -5.418 2.205 1.00 98.62 91 LYS A O 1
ATOM 697 N N . ALA A 1 92 ? -14.325 -6.808 0.442 1.00 98.81 92 ALA A N 1
ATOM 698 C CA . ALA A 1 92 ? -14.051 -8.021 1.208 1.00 98.81 92 ALA A CA 1
ATOM 699 C C . ALA A 1 92 ? -12.644 -8.019 1.829 1.00 98.81 92 ALA A C 1
ATOM 701 O O . ALA A 1 92 ? -12.471 -8.474 2.958 1.00 98.81 92 ALA A O 1
ATOM 702 N N . ARG A 1 93 ? -11.635 -7.497 1.122 1.00 98.81 93 ARG A N 1
ATOM 703 C CA . ARG A 1 93 ? -10.268 -7.329 1.642 1.00 98.81 93 ARG A CA 1
ATOM 704 C C . ARG A 1 93 ? -10.211 -6.289 2.749 1.00 98.81 93 ARG A C 1
ATOM 706 O O . ARG A 1 93 ? -9.651 -6.582 3.798 1.00 98.81 93 ARG A O 1
ATOM 713 N N . LEU A 1 94 ? -10.844 -5.133 2.548 1.00 98.88 94 LEU A N 1
ATOM 714 C CA . LEU A 1 94 ? -10.936 -4.082 3.561 1.00 98.88 94 LEU A CA 1
ATOM 715 C C . LEU A 1 94 ? -11.578 -4.607 4.848 1.00 98.88 94 LEU A C 1
ATOM 717 O O . LEU A 1 94 ? -11.075 -4.325 5.926 1.00 98.88 94 LEU A O 1
ATOM 721 N N . ALA A 1 95 ? -12.633 -5.422 4.752 1.00 98.88 95 ALA A N 1
ATOM 722 C CA . ALA A 1 95 ? -13.287 -6.011 5.922 1.00 98.88 95 ALA A CA 1
ATOM 723 C C . ALA A 1 95 ? -12.371 -6.932 6.749 1.00 98.88 95 ALA A C 1
ATOM 725 O O . ALA A 1 95 ? -12.576 -7.053 7.952 1.00 98.88 95 ALA A O 1
ATOM 726 N N . ARG A 1 96 ? -11.363 -7.562 6.130 1.00 98.88 96 ARG A N 1
ATOM 727 C CA . ARG A 1 96 ? -10.428 -8.488 6.795 1.00 98.88 96 ARG A CA 1
ATOM 728 C C . ARG A 1 96 ? -9.221 -7.807 7.444 1.00 98.88 96 ARG A C 1
ATOM 730 O O . ARG A 1 96 ? -8.461 -8.494 8.120 1.00 98.88 96 ARG A O 1
ATOM 737 N N . ILE A 1 97 ? -9.033 -6.502 7.238 1.00 98.88 97 ILE A N 1
ATOM 738 C CA . ILE A 1 97 ? -7.937 -5.744 7.855 1.00 98.88 97 ILE A CA 1
ATOM 739 C C . ILE A 1 97 ? -8.056 -5.849 9.374 1.00 98.88 97 ILE A C 1
ATOM 741 O O . ILE A 1 97 ? -9.090 -5.477 9.930 1.00 98.88 97 ILE A O 1
ATOM 745 N N . ILE A 1 98 ? -6.997 -6.320 10.031 1.00 98.88 98 ILE A N 1
ATOM 746 C CA . ILE A 1 98 ? -6.887 -6.343 11.493 1.00 98.88 98 ILE A CA 1
ATOM 747 C C . ILE A 1 98 ? -6.417 -4.965 11.954 1.00 98.88 98 ILE A C 1
ATOM 749 O O . ILE A 1 98 ? -5.350 -4.498 11.561 1.00 98.88 98 ILE A O 1
ATOM 753 N N . ILE A 1 99 ? -7.207 -4.319 12.810 1.00 98.81 99 ILE A N 1
ATOM 754 C CA . ILE A 1 99 ? -6.913 -2.971 13.315 1.00 98.81 99 ILE A CA 1
ATOM 755 C C . ILE A 1 99 ? -6.236 -2.966 14.687 1.00 98.81 99 ILE A C 1
ATOM 757 O O . ILE A 1 99 ? -5.703 -1.942 15.120 1.00 98.81 99 ILE A O 1
ATOM 761 N N . GLY A 1 100 ? -6.242 -4.108 15.367 1.00 98.75 100 GLY A N 1
ATOM 762 C CA . GLY A 1 100 ? -5.661 -4.297 16.685 1.00 98.75 100 GLY A CA 1
ATOM 763 C C . GLY A 1 100 ? -6.271 -5.501 17.386 1.00 98.75 100 GLY A C 1
ATOM 764 O O . GLY A 1 100 ? -6.873 -6.367 16.748 1.00 98.75 100 GLY A O 1
ATOM 765 N N . TYR A 1 101 ? -6.138 -5.529 18.709 1.00 98.81 101 TYR A N 1
ATOM 766 C CA . TYR A 1 101 ? -6.598 -6.635 19.545 1.00 98.81 101 TYR A CA 1
ATOM 767 C C . TYR A 1 101 ? -7.465 -6.134 20.699 1.00 98.81 101 TYR A C 1
ATOM 769 O O . TYR A 1 101 ? -7.290 -5.017 21.198 1.00 98.81 101 TYR A O 1
ATOM 777 N N . ASN A 1 102 ? -8.414 -6.963 21.126 1.00 98.56 102 ASN A N 1
ATOM 778 C CA . ASN A 1 102 ? -9.223 -6.690 22.308 1.00 98.56 102 ASN A CA 1
ATOM 779 C C . ASN A 1 102 ? -8.505 -7.110 23.608 1.00 98.56 102 ASN A C 1
ATOM 781 O O . ASN A 1 102 ? -7.391 -7.641 23.592 1.00 98.56 102 ASN A O 1
ATOM 785 N N . THR A 1 103 ? -9.137 -6.864 24.756 1.00 98.00 103 THR A N 1
ATOM 786 C CA . THR A 1 103 ? -8.599 -7.234 26.080 1.00 98.00 103 THR A CA 1
ATOM 787 C C . THR A 1 103 ? -8.402 -8.737 26.279 1.00 98.00 103 THR A C 1
ATOM 789 O O . THR A 1 103 ? -7.637 -9.121 27.157 1.00 98.00 103 THR A O 1
ATOM 792 N N . ASP A 1 104 ? -9.070 -9.559 25.468 1.00 98.19 104 ASP A N 1
ATOM 793 C CA . ASP A 1 104 ? -9.006 -11.022 25.487 1.00 98.19 104 ASP A CA 1
ATOM 794 C C . ASP A 1 104 ? -8.025 -11.569 24.418 1.00 98.19 104 ASP A C 1
ATOM 796 O O . ASP A 1 104 ? -8.042 -12.759 24.111 1.00 98.19 104 ASP A O 1
ATOM 800 N N . ASP A 1 105 ? -7.182 -10.703 23.833 1.00 98.19 105 ASP A N 1
ATOM 801 C CA . ASP A 1 105 ? -6.192 -11.019 22.787 1.00 98.19 105 ASP A CA 1
ATOM 802 C C . ASP A 1 105 ? -6.776 -11.542 21.460 1.00 98.19 105 ASP A C 1
ATOM 804 O O . ASP A 1 105 ? -6.077 -12.128 20.631 1.00 98.19 105 ASP A O 1
ATOM 808 N N . GLN A 1 106 ? -8.056 -11.277 21.202 1.00 98.56 106 GLN A N 1
ATOM 809 C CA . GLN A 1 106 ? -8.697 -11.612 19.932 1.00 98.56 106 GLN A CA 1
ATOM 810 C C . GLN A 1 106 ? -8.512 -10.471 18.919 1.00 98.56 106 GLN A C 1
ATOM 812 O O . GLN A 1 106 ? -8.617 -9.296 19.295 1.00 98.56 106 GLN A O 1
ATOM 817 N N . PRO A 1 107 ? -8.249 -10.785 17.635 1.00 98.75 107 PRO A N 1
ATOM 818 C CA . PRO A 1 107 ? -8.105 -9.771 16.600 1.00 98.75 107 PRO A CA 1
ATOM 819 C C . PRO A 1 107 ? -9.436 -9.054 16.368 1.00 98.75 107 PRO A C 1
ATOM 821 O O . PRO A 1 107 ? -10.486 -9.687 16.284 1.00 98.75 107 PRO A O 1
ATOM 824 N N . VAL A 1 108 ? -9.372 -7.734 16.220 1.00 98.88 108 VAL A N 1
ATOM 825 C CA . VAL A 1 108 ? -10.505 -6.894 15.827 1.00 98.88 108 VAL A CA 1
ATOM 826 C C . VAL A 1 108 ? -10.257 -6.392 14.415 1.00 98.88 108 VAL A C 1
ATOM 828 O O . VAL A 1 108 ? -9.161 -5.924 14.097 1.00 98.88 108 VAL A O 1
ATOM 831 N N . THR A 1 109 ? -11.267 -6.486 13.562 1.00 98.94 109 THR A N 1
ATOM 832 C CA . THR A 1 109 ? -11.179 -6.145 12.144 1.00 98.94 109 THR A CA 1
ATOM 833 C C . THR A 1 109 ? -11.931 -4.862 11.797 1.00 98.94 109 THR A C 1
ATOM 835 O O . THR A 1 109 ? -12.823 -4.408 12.516 1.00 98.94 109 THR A O 1
ATOM 838 N N . ALA A 1 110 ? -11.629 -4.278 10.637 1.00 98.88 110 ALA A N 1
ATOM 839 C CA . ALA A 1 110 ? -12.447 -3.207 10.063 1.00 98.88 110 ALA A CA 1
ATOM 840 C C . ALA A 1 110 ? -13.877 -3.681 9.710 1.00 98.88 110 ALA A C 1
ATOM 842 O O . ALA A 1 110 ? -14.805 -2.870 9.622 1.00 98.88 110 ALA A O 1
ATOM 843 N N . GLY A 1 111 ? -14.063 -4.992 9.511 1.00 98.75 111 GLY A N 1
ATOM 844 C CA . GLY A 1 111 ? -15.358 -5.657 9.388 1.00 98.75 111 GLY A CA 1
ATOM 845 C C . GLY A 1 111 ? -16.207 -5.523 10.649 1.00 98.75 111 GLY A C 1
ATOM 846 O O . GLY A 1 111 ? -17.358 -5.105 10.544 1.00 98.75 111 GLY A O 1
ATOM 847 N N . ASP A 1 112 ? -15.620 -5.760 11.824 1.00 98.81 112 ASP A N 1
ATOM 848 C CA . ASP A 1 112 ? -16.303 -5.658 13.127 1.00 98.81 112 ASP A CA 1
ATOM 849 C C . ASP A 1 112 ? -16.782 -4.230 13.431 1.00 98.81 112 ASP A C 1
ATOM 851 O O . ASP A 1 112 ? -17.779 -4.024 14.122 1.00 98.81 112 ASP A O 1
ATOM 855 N N . LEU A 1 113 ? -16.099 -3.231 12.862 1.00 98.62 113 LEU A N 1
ATOM 856 C CA . LEU A 1 113 ? -16.477 -1.816 12.925 1.00 98.62 113 LEU A CA 1
ATOM 857 C C . LEU A 1 113 ? -17.439 -1.383 11.807 1.00 98.62 113 LEU A C 1
ATOM 859 O O . LEU A 1 113 ? -17.813 -0.213 11.745 1.00 98.62 113 LEU A O 1
ATOM 863 N N . ASN A 1 114 ? -17.825 -2.284 10.899 1.00 98.62 114 ASN A N 1
ATOM 864 C CA . ASN A 1 114 ? -18.622 -1.986 9.703 1.00 98.62 114 ASN A CA 1
ATOM 865 C C . ASN A 1 114 ? -18.028 -0.868 8.813 1.00 98.62 114 ASN A C 1
ATOM 867 O O . ASN A 1 114 ? -18.751 -0.174 8.100 1.00 98.62 114 ASN A O 1
ATOM 871 N N . ALA A 1 115 ? -16.703 -0.690 8.820 1.00 98.81 115 ALA A N 1
ATOM 872 C CA . ALA A 1 115 ? -16.032 0.407 8.114 1.00 98.81 115 ALA A CA 1
ATOM 873 C C . ALA A 1 115 ? -15.848 0.147 6.607 1.00 98.81 115 ALA A C 1
ATOM 875 O O . ALA A 1 115 ? -15.821 1.073 5.795 1.00 98.81 115 ALA A O 1
ATOM 876 N N . HIS A 1 116 ? -15.743 -1.125 6.220 1.00 98.56 116 HIS A N 1
ATOM 877 C CA . HIS A 1 116 ? -15.351 -1.566 4.880 1.00 98.56 116 HIS A CA 1
ATOM 878 C C . HIS A 1 116 ? -16.234 -1.021 3.744 1.00 98.56 116 HIS A C 1
ATOM 880 O O . HIS A 1 116 ? -15.717 -0.689 2.678 1.00 98.56 116 HIS A O 1
ATOM 886 N N . GLY A 1 117 ? -17.548 -0.879 3.956 1.00 98.56 117 GLY A N 1
ATOM 887 C CA . GLY A 1 117 ? -18.456 -0.306 2.956 1.00 98.56 117 GLY A CA 1
ATOM 888 C C . GLY A 1 117 ? -18.188 1.178 2.689 1.00 98.56 117 GLY A C 1
ATOM 889 O O . GLY A 1 117 ? -18.098 1.596 1.535 1.00 98.56 117 GLY A O 1
ATOM 890 N N . ALA A 1 118 ? -17.996 1.966 3.749 1.00 98.81 118 ALA A N 1
ATOM 891 C CA . ALA A 1 118 ? -17.696 3.392 3.641 1.00 98.81 118 ALA A CA 1
ATOM 892 C C . ALA A 1 118 ? -16.292 3.639 3.064 1.00 98.81 118 ALA A C 1
ATOM 894 O O . ALA A 1 118 ? -16.116 4.504 2.207 1.00 98.81 118 ALA A O 1
ATOM 895 N N . MET A 1 119 ? -15.306 2.827 3.457 1.00 98.88 119 MET A N 1
ATOM 896 C CA . MET A 1 119 ? -13.971 2.851 2.855 1.00 98.88 119 MET A CA 1
ATOM 897 C C . MET A 1 119 ? -14.021 2.532 1.354 1.00 98.88 119 MET A C 1
ATOM 899 O O . MET A 1 119 ? -13.437 3.259 0.557 1.00 98.88 119 MET A O 1
ATOM 903 N N . ALA A 1 120 ? -14.758 1.492 0.944 1.00 98.81 120 ALA A N 1
ATOM 904 C CA . ALA A 1 120 ? -14.920 1.151 -0.470 1.00 98.81 120 ALA A CA 1
ATOM 905 C C . ALA A 1 120 ? -15.617 2.272 -1.262 1.00 98.81 120 ALA A C 1
ATOM 907 O O . ALA A 1 120 ? -15.245 2.534 -2.403 1.00 98.81 120 ALA A O 1
ATOM 908 N N . ALA A 1 121 ? -16.583 2.974 -0.658 1.00 98.75 121 ALA A N 1
ATOM 909 C CA . ALA A 1 121 ? -17.238 4.120 -1.286 1.00 98.75 121 ALA A CA 1
ATOM 910 C C . ALA A 1 121 ? -16.256 5.270 -1.570 1.00 98.75 121 ALA A C 1
ATOM 912 O O . ALA A 1 121 ? -16.279 5.821 -2.669 1.00 98.75 121 ALA A O 1
ATOM 913 N N . LEU A 1 122 ? -15.355 5.580 -0.629 1.00 98.81 122 LEU A N 1
ATOM 914 C CA . LEU A 1 122 ? -14.292 6.578 -0.825 1.00 98.81 122 LEU A CA 1
ATOM 915 C C . LEU A 1 122 ? -13.302 6.178 -1.928 1.00 98.81 122 LEU A C 1
ATOM 917 O O . LEU A 1 122 ? -12.752 7.041 -2.604 1.00 98.81 122 LEU A O 1
ATOM 921 N N . LEU A 1 123 ? -13.096 4.876 -2.130 1.00 98.81 123 LEU A N 1
ATOM 922 C CA . LEU A 1 123 ? -12.153 4.327 -3.107 1.00 98.81 123 LEU A CA 1
ATOM 923 C C . LEU A 1 123 ? -12.782 4.012 -4.470 1.00 98.81 123 LEU A C 1
ATOM 925 O O . LEU A 1 123 ? -12.068 3.609 -5.383 1.00 98.81 123 LEU A O 1
ATOM 929 N N . LYS A 1 124 ? -14.099 4.185 -4.633 1.00 98.56 124 LYS A N 1
ATOM 930 C CA . LYS A 1 124 ? -14.847 3.740 -5.821 1.00 98.56 124 LYS A CA 1
ATOM 931 C C . LYS A 1 124 ? -14.242 4.241 -7.134 1.00 98.56 124 LYS A C 1
ATOM 933 O O . LYS A 1 124 ? -14.111 3.466 -8.080 1.00 98.56 124 LYS A O 1
ATOM 938 N N . ASP A 1 125 ? -13.918 5.529 -7.207 1.00 98.56 125 ASP A N 1
ATOM 939 C CA . ASP A 1 125 ? -13.331 6.119 -8.415 1.00 98.56 125 ASP A CA 1
ATOM 940 C C . ASP A 1 125 ? -11.819 5.901 -8.480 1.00 98.56 125 ASP A C 1
ATOM 942 O O . ASP A 1 125 ? -11.308 5.599 -9.553 1.00 98.56 125 ASP A O 1
ATOM 946 N N . ALA A 1 126 ? -11.140 5.933 -7.331 1.00 98.69 126 ALA A N 1
ATOM 947 C CA . ALA A 1 126 ? -9.709 5.651 -7.205 1.00 98.69 126 ALA A CA 1
ATOM 948 C C . ALA A 1 126 ? -9.325 4.200 -7.538 1.00 98.69 126 ALA A C 1
ATOM 950 O O . ALA A 1 126 ? -8.145 3.896 -7.621 1.00 98.69 126 ALA A O 1
ATOM 951 N N . LEU A 1 127 ? -10.296 3.295 -7.685 1.00 98.38 127 LEU A N 1
ATOM 952 C CA . LEU A 1 127 ? -10.083 1.917 -8.128 1.00 98.38 127 LEU A CA 1
ATOM 953 C C . LEU A 1 127 ? -9.920 1.811 -9.661 1.00 98.38 127 LEU A C 1
ATOM 955 O O . LEU A 1 127 ? -9.505 0.769 -10.174 1.00 98.38 127 LEU A O 1
ATOM 959 N N . LYS A 1 128 ? -10.272 2.861 -10.415 1.00 98.62 128 LYS A N 1
ATOM 960 C CA . LYS A 1 128 ? -10.226 2.877 -11.883 1.00 98.62 128 LYS A CA 1
ATOM 961 C C . LYS A 1 128 ? -8.807 3.220 -12.372 1.00 98.62 128 LYS A C 1
ATOM 963 O O . LYS A 1 128 ? -8.323 4.305 -12.068 1.00 98.62 128 LYS A O 1
ATOM 968 N N . PRO A 1 129 ? -8.156 2.368 -13.194 1.00 98.69 129 PRO A N 1
ATOM 969 C CA . PRO A 1 129 ? -6.840 2.674 -13.755 1.00 98.69 129 PRO A CA 1
ATOM 970 C C . PRO A 1 129 ? -6.801 3.984 -14.552 1.00 98.69 129 PRO A C 1
ATOM 972 O O . PRO A 1 129 ? -7.655 4.223 -15.405 1.00 98.69 129 PRO A O 1
ATOM 975 N N . ASN A 1 130 ? -5.768 4.800 -14.327 1.00 98.75 130 ASN A N 1
ATOM 976 C CA . ASN A 1 130 ? -5.615 6.090 -14.998 1.00 98.75 130 ASN A CA 1
ATOM 977 C C . ASN A 1 130 ? -4.824 5.937 -16.299 1.00 98.75 130 ASN A C 1
ATOM 979 O O . ASN A 1 130 ? -3.659 5.532 -16.265 1.00 98.75 130 ASN A O 1
ATOM 983 N N . LEU A 1 131 ? -5.438 6.282 -17.430 1.00 98.69 131 LEU A N 1
ATOM 984 C CA . LEU A 1 131 ? -4.789 6.279 -18.739 1.00 98.69 131 LEU A CA 1
ATOM 985 C C . LEU A 1 131 ? -4.031 7.590 -18.984 1.00 98.69 131 LEU A C 1
ATOM 987 O O . LEU A 1 131 ? -4.593 8.677 -1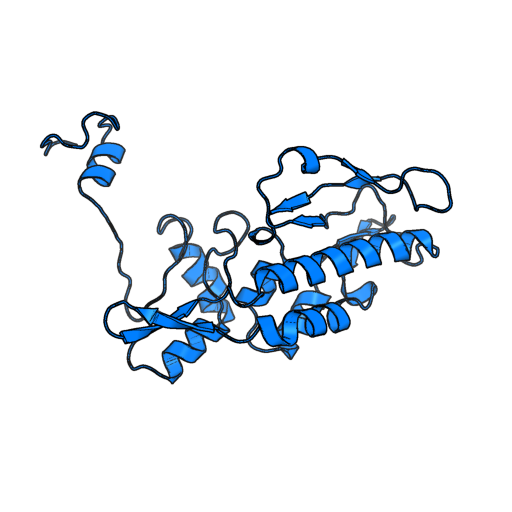8.862 1.00 98.69 131 LEU A O 1
ATOM 991 N N . VAL A 1 132 ? -2.774 7.470 -19.392 1.00 98.75 132 VAL A N 1
ATOM 992 C CA . VAL A 1 132 ? -1.924 8.546 -19.916 1.00 98.75 132 VAL A CA 1
ATOM 993 C C . VAL A 1 132 ? -1.185 8.049 -21.163 1.00 98.75 132 VAL A C 1
ATOM 995 O O . VAL A 1 132 ? -1.471 6.960 -21.664 1.00 98.75 132 VAL A O 1
ATOM 998 N N . GLN A 1 133 ? -0.239 8.834 -21.678 1.00 98.62 133 GLN A N 1
ATOM 999 C CA . GLN A 1 133 ? 0.582 8.458 -22.827 1.00 98.62 133 GLN A CA 1
ATOM 1000 C C . GLN A 1 133 ? 2.065 8.765 -22.594 1.00 98.62 133 GLN A C 1
ATOM 1002 O O . GLN A 1 133 ? 2.402 9.659 -21.813 1.00 98.62 133 GLN A O 1
ATOM 1007 N N . THR A 1 134 ? 2.942 8.028 -23.277 1.00 98.69 134 THR A N 1
ATOM 1008 C CA . THR A 1 134 ? 4.375 8.346 -23.388 1.00 98.69 134 THR A CA 1
ATOM 1009 C C . THR A 1 134 ? 4.603 9.537 -24.330 1.00 98.69 134 THR A C 1
ATOM 1011 O O . THR A 1 134 ? 3.670 10.025 -24.966 1.00 98.69 134 THR A O 1
ATOM 1014 N N . LEU A 1 135 ? 5.856 9.992 -24.466 1.00 98.62 135 LEU A N 1
ATOM 1015 C CA . LEU A 1 135 ? 6.228 11.056 -25.415 1.00 98.62 135 LEU A CA 1
ATOM 1016 C C . LEU A 1 135 ? 5.890 10.717 -26.878 1.00 98.62 135 LEU A C 1
ATOM 1018 O O . LEU A 1 135 ? 5.673 11.621 -27.677 1.00 98.62 135 LEU A O 1
ATOM 1022 N N . GLU A 1 136 ? 5.829 9.428 -27.214 1.00 98.56 136 GLU A N 1
ATOM 1023 C CA . GLU A 1 136 ? 5.540 8.924 -28.564 1.00 98.56 136 GLU A CA 1
ATOM 1024 C C . GLU A 1 136 ? 4.068 8.511 -28.736 1.00 98.56 136 GLU A C 1
ATOM 1026 O O . GLU A 1 136 ? 3.700 7.889 -29.729 1.00 98.56 136 GLU A O 1
ATOM 1031 N N . GLY A 1 137 ? 3.205 8.839 -27.769 1.00 98.38 137 GLY A N 1
ATOM 1032 C CA . GLY A 1 137 ? 1.774 8.539 -27.836 1.00 98.38 137 GLY A CA 1
ATOM 1033 C C . GLY A 1 137 ? 1.396 7.102 -27.466 1.00 98.38 137 GLY A C 1
ATOM 1034 O O . GLY A 1 137 ? 0.232 6.727 -27.606 1.00 98.38 137 GLY A O 1
ATOM 1035 N N . THR A 1 138 ? 2.330 6.292 -26.955 1.00 98.50 138 THR A N 1
ATOM 1036 C CA . THR A 1 138 ? 2.025 4.932 -26.484 1.00 98.50 138 THR A CA 1
ATOM 1037 C C . THR A 1 138 ? 1.148 4.995 -25.227 1.00 98.50 138 THR A C 1
ATOM 1039 O O . THR A 1 138 ? 1.523 5.682 -24.273 1.00 98.50 138 THR A O 1
ATOM 1042 N N . PRO A 1 139 ? 0.012 4.274 -25.170 1.00 98.50 139 PRO A N 1
ATOM 1043 C CA . PRO A 1 139 ? -0.837 4.211 -23.982 1.00 98.50 139 PRO A CA 1
ATOM 1044 C C . PRO A 1 139 ? -0.093 3.680 -22.749 1.00 98.50 139 PRO A C 1
ATOM 1046 O O . PRO A 1 139 ? 0.601 2.667 -22.827 1.00 98.50 139 PRO A O 1
ATOM 1049 N N . ALA A 1 140 ? -0.283 4.318 -21.593 1.00 98.75 140 ALA A N 1
ATOM 1050 C CA . ALA A 1 140 ? 0.290 3.883 -20.321 1.00 98.75 140 ALA A CA 1
ATOM 1051 C C . ALA A 1 140 ? -0.731 4.001 -19.180 1.00 98.75 140 ALA A C 1
ATOM 1053 O O . ALA A 1 140 ? -1.439 5.001 -19.072 1.00 98.75 140 ALA A O 1
ATOM 1054 N N . PHE A 1 141 ? -0.790 2.997 -18.302 1.00 98.81 141 PHE A N 1
ATOM 1055 C CA . PHE A 1 141 ? -1.592 3.063 -17.0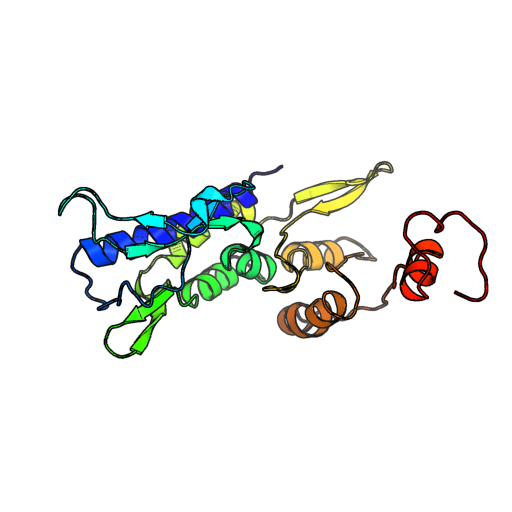79 1.00 98.81 141 PHE A CA 1
ATOM 1056 C C . PHE A 1 141 ? -0.714 3.380 -15.868 1.00 98.81 141 PHE A C 1
ATOM 1058 O O . PHE A 1 141 ? 0.228 2.644 -15.581 1.00 98.81 141 PHE A O 1
ATOM 1065 N N . ILE A 1 142 ? -1.071 4.418 -15.109 1.00 98.81 142 ILE A N 1
ATOM 1066 C CA . ILE A 1 142 ? -0.442 4.750 -13.820 1.00 98.81 142 ILE A CA 1
ATOM 1067 C C . ILE A 1 142 ? -1.483 4.527 -12.726 1.00 98.81 142 ILE A C 1
ATOM 1069 O O . ILE A 1 142 ? -2.442 5.288 -12.628 1.00 98.81 142 ILE A O 1
ATOM 1073 N N . HIS A 1 143 ? -1.340 3.469 -11.924 1.00 98.88 143 HIS A N 1
ATOM 1074 C CA . HIS A 1 143 ? -2.354 3.126 -10.923 1.00 98.88 143 HIS A CA 1
ATOM 1075 C C . HIS A 1 143 ? -1.802 2.276 -9.774 1.00 98.88 143 HIS A C 1
ATOM 1077 O O . HIS A 1 143 ? -1.274 1.178 -9.995 1.00 98.88 143 HIS A O 1
ATOM 1083 N N . GLY A 1 144 ? -2.000 2.756 -8.547 1.00 98.25 144 GLY A N 1
ATOM 1084 C CA . GLY A 1 144 ? -1.414 2.173 -7.344 1.00 98.25 144 GLY A CA 1
ATOM 1085 C C . GLY A 1 144 ? 0.058 2.548 -7.149 1.00 98.25 144 GLY A C 1
ATOM 1086 O O . GLY A 1 144 ? 0.709 3.087 -8.041 1.00 98.25 144 GLY A O 1
ATOM 1087 N N . GLY A 1 145 ? 0.576 2.262 -5.960 1.00 98.06 145 GLY A N 1
ATOM 1088 C CA . GLY A 1 145 ? 1.970 2.525 -5.608 1.00 98.06 145 GLY A CA 1
ATOM 1089 C C . GLY A 1 145 ? 2.288 2.106 -4.176 1.00 98.06 145 GLY A C 1
ATOM 1090 O O . GLY A 1 145 ? 2.583 2.974 -3.361 1.00 98.06 145 GLY A O 1
ATOM 1091 N N . PRO A 1 146 ? 2.182 0.810 -3.831 1.00 98.44 146 PRO A N 1
ATOM 1092 C CA . PRO A 1 146 ? 2.551 0.321 -2.514 1.00 98.44 146 PRO A CA 1
ATOM 1093 C C . PRO A 1 146 ? 4.074 0.272 -2.386 1.00 98.44 146 PRO A C 1
ATOM 1095 O O . PRO A 1 146 ? 4.795 0.094 -3.371 1.00 98.44 146 PRO A O 1
ATOM 1098 N N . PHE A 1 147 ? 4.581 0.344 -1.159 1.00 97.31 147 PHE A N 1
ATOM 1099 C CA . PHE A 1 147 ? 5.993 0.064 -0.920 1.00 97.31 147 PHE A CA 1
ATOM 1100 C C . PHE A 1 147 ? 6.398 -1.360 -1.329 1.00 97.31 147 PHE A C 1
ATOM 1102 O O . PHE A 1 147 ? 5.599 -2.294 -1.319 1.00 97.31 147 PHE A O 1
ATOM 1109 N N . ALA A 1 148 ? 7.679 -1.526 -1.660 1.00 97.25 148 ALA A N 1
ATOM 1110 C CA . ALA A 1 148 ? 8.270 -2.800 -2.069 1.00 97.25 148 ALA A CA 1
ATOM 1111 C C . ALA A 1 148 ? 8.995 -3.540 -0.924 1.00 97.25 148 ALA A C 1
ATOM 1113 O O . ALA A 1 148 ? 9.502 -4.641 -1.120 1.00 97.25 148 ALA A O 1
ATOM 1114 N N . ASN A 1 149 ? 9.046 -2.963 0.283 1.00 96.06 149 ASN A N 1
ATOM 1115 C CA . ASN A 1 149 ? 9.591 -3.609 1.484 1.00 96.06 149 ASN A CA 1
ATOM 1116 C C . ASN A 1 149 ? 8.474 -4.249 2.329 1.00 96.06 149 ASN A C 1
ATOM 1118 O O . ASN A 1 149 ? 8.398 -5.473 2.384 1.00 96.06 149 ASN A O 1
ATOM 1122 N N . ILE A 1 150 ? 7.577 -3.446 2.908 1.00 97.50 150 ILE A N 1
ATOM 1123 C CA . ILE A 1 150 ? 6.448 -3.888 3.747 1.00 97.50 150 ILE A CA 1
ATOM 1124 C C . ILE A 1 150 ? 5.237 -4.373 2.936 1.00 97.50 150 ILE A C 1
ATOM 1126 O O . ILE A 1 150 ? 4.308 -4.949 3.489 1.00 97.50 150 ILE A O 1
ATOM 1130 N N . ALA A 1 151 ? 5.243 -4.132 1.626 1.00 98.38 151 ALA A N 1
ATOM 1131 C CA . ALA A 1 151 ? 4.239 -4.610 0.687 1.00 98.38 151 ALA A CA 1
ATOM 1132 C C . ALA A 1 151 ? 4.927 -5.129 -0.592 1.00 98.38 151 ALA A C 1
ATOM 1134 O O . ALA A 1 151 ? 6.136 -5.384 -0.605 1.00 98.38 151 ALA A O 1
ATOM 1135 N N . HIS A 1 152 ? 4.146 -5.345 -1.652 1.00 98.31 152 HIS A N 1
ATOM 1136 C CA . HIS A 1 152 ? 4.572 -6.074 -2.850 1.00 98.31 152 HIS A CA 1
ATOM 1137 C C . HIS A 1 152 ? 5.162 -5.195 -3.965 1.00 98.31 152 HIS A C 1
ATOM 1139 O O . HIS A 1 152 ? 5.618 -5.732 -4.966 1.00 98.31 152 HIS A O 1
ATOM 1145 N N . GLY A 1 153 ? 5.162 -3.864 -3.828 1.00 98.50 153 GLY A N 1
ATOM 1146 C CA . GLY A 1 153 ? 5.920 -2.987 -4.727 1.00 98.50 153 GLY A CA 1
ATOM 1147 C C . GLY A 1 153 ? 5.491 -2.957 -6.194 1.00 98.50 153 GLY A C 1
ATOM 1148 O O . GLY A 1 153 ? 6.328 -2.662 -7.040 1.00 98.50 153 GLY A O 1
ATOM 1149 N N . CYS A 1 154 ? 4.240 -3.290 -6.519 1.00 98.81 154 CYS A N 1
ATOM 1150 C CA . CYS A 1 154 ? 3.750 -3.332 -7.899 1.00 98.81 154 CYS A CA 1
ATOM 1151 C C . CYS A 1 154 ? 2.579 -2.366 -8.107 1.00 98.81 154 CYS A C 1
ATOM 1153 O O . CYS A 1 154 ? 1.813 -2.099 -7.181 1.00 98.81 154 CYS A O 1
ATOM 1155 N N . ASN A 1 155 ? 2.358 -1.931 -9.349 1.00 98.81 155 ASN A N 1
ATOM 1156 C CA . ASN A 1 155 ? 1.096 -1.297 -9.736 1.00 98.81 155 ASN A CA 1
ATOM 1157 C C . ASN A 1 155 ? -0.086 -2.280 -9.582 1.00 98.81 155 ASN A C 1
ATOM 1159 O O . ASN A 1 155 ? 0.092 -3.501 -9.500 1.00 98.81 155 ASN A O 1
ATOM 1163 N N . SER A 1 156 ? -1.309 -1.755 -9.621 1.00 98.88 156 SER A N 1
ATOM 1164 C CA . SER A 1 156 ? -2.512 -2.559 -9.380 1.00 98.88 156 SER A CA 1
ATOM 1165 C C . SER A 1 156 ? -2.708 -3.751 -10.339 1.00 98.88 156 SER A C 1
ATOM 1167 O O . SER A 1 156 ? -2.362 -3.709 -11.530 1.00 98.88 156 SER A O 1
ATOM 1169 N N . ILE A 1 157 ? -3.366 -4.799 -9.836 1.00 98.75 157 ILE A N 1
ATOM 1170 C CA . ILE A 1 157 ? -3.873 -5.927 -10.628 1.00 98.75 157 ILE A CA 1
ATOM 1171 C C . ILE A 1 157 ? -4.831 -5.435 -11.713 1.00 98.75 157 ILE A C 1
ATOM 1173 O O . ILE A 1 157 ? -4.705 -5.866 -12.858 1.00 98.75 157 ILE A O 1
ATOM 1177 N N . MET A 1 158 ? -5.742 -4.511 -11.391 1.00 98.31 158 MET A N 1
ATOM 1178 C CA . MET A 1 158 ? -6.717 -3.990 -12.355 1.00 98.31 158 MET A CA 1
ATOM 1179 C C . MET A 1 158 ? -6.054 -3.329 -13.565 1.00 98.31 158 MET A C 1
ATOM 1181 O O . MET A 1 158 ? -6.405 -3.661 -14.695 1.00 98.31 158 MET A O 1
ATOM 1185 N N . ALA A 1 159 ? -5.050 -2.472 -13.356 1.00 98.75 159 ALA A N 1
ATOM 1186 C CA . ALA A 1 159 ? -4.317 -1.845 -14.458 1.00 98.75 159 ALA A CA 1
ATOM 1187 C C . ALA A 1 159 ? -3.559 -2.876 -15.304 1.00 98.75 159 ALA A C 1
ATOM 1189 O O . ALA A 1 159 ? -3.583 -2.815 -16.530 1.00 98.75 159 ALA A O 1
ATOM 1190 N N . THR A 1 160 ? -2.935 -3.864 -14.656 1.00 98.69 160 THR A N 1
ATOM 1191 C CA . THR A 1 160 ? -2.187 -4.924 -15.353 1.00 98.69 160 THR A CA 1
ATOM 1192 C C . THR A 1 160 ? -3.115 -5.798 -16.202 1.00 98.69 160 THR A C 1
ATOM 1194 O O . THR A 1 160 ? -2.824 -6.078 -17.361 1.00 98.69 160 THR A O 1
ATOM 1197 N N . ARG A 1 161 ? -4.271 -6.197 -15.656 1.00 98.31 161 ARG A N 1
ATOM 1198 C CA . ARG A 1 161 ? -5.290 -6.962 -16.389 1.00 98.31 161 ARG A CA 1
ATOM 1199 C C . ARG A 1 161 ? -5.890 -6.155 -17.534 1.00 98.31 161 ARG A C 1
ATOM 1201 O O . ARG A 1 161 ? -6.088 -6.709 -18.608 1.00 98.31 161 ARG A O 1
ATOM 1208 N N . MET A 1 162 ? -6.159 -4.868 -17.320 1.00 98.12 162 MET A N 1
ATOM 1209 C CA . MET A 1 162 ? -6.678 -3.983 -18.360 1.00 98.12 162 MET A CA 1
ATOM 1210 C C . MET A 1 162 ? -5.680 -3.842 -19.515 1.00 98.12 162 MET A C 1
ATOM 1212 O O . MET A 1 162 ? -6.071 -4.018 -20.665 1.00 98.12 162 MET A O 1
ATOM 1216 N N . ALA A 1 163 ? -4.390 -3.641 -19.224 1.00 98.44 163 ALA A N 1
ATOM 1217 C CA . ALA A 1 163 ? -3.335 -3.611 -20.239 1.00 98.44 163 ALA A CA 1
ATOM 1218 C C . ALA A 1 163 ? -3.278 -4.914 -21.058 1.00 98.44 163 ALA A C 1
ATOM 1220 O O . ALA A 1 163 ? -3.289 -4.864 -22.282 1.00 98.44 163 ALA A O 1
ATOM 1221 N N . LEU A 1 164 ? -3.314 -6.076 -20.395 1.00 98.06 164 LEU A N 1
ATOM 1222 C CA . LEU A 1 164 ? -3.310 -7.393 -21.053 1.00 98.06 164 LEU A CA 1
ATOM 1223 C C . LEU A 1 164 ? -4.551 -7.670 -21.913 1.00 98.06 164 LEU A C 1
ATOM 1225 O O . LEU A 1 164 ? -4.517 -8.548 -22.769 1.00 98.06 164 LEU A O 1
ATOM 1229 N N . LYS A 1 165 ? -5.673 -6.992 -21.649 1.00 98.00 165 LYS A N 1
ATOM 1230 C CA . LYS A 1 165 ? -6.904 -7.142 -22.436 1.00 98.00 165 LYS A CA 1
ATOM 1231 C C . LYS A 1 165 ? -6.982 -6.188 -23.620 1.00 98.00 165 LYS A C 1
ATOM 1233 O O . LYS A 1 165 ? -7.704 -6.493 -24.563 1.00 98.00 165 LYS A O 1
ATOM 1238 N N . LEU A 1 166 ? -6.290 -5.052 -23.556 1.00 97.94 166 LEU A N 1
ATOM 1239 C CA . LEU A 1 166 ? -6.351 -3.999 -24.571 1.00 97.94 166 LEU A CA 1
ATOM 1240 C C . LEU A 1 166 ? -5.138 -3.978 -25.510 1.00 97.94 166 LEU A C 1
ATOM 1242 O O . LEU A 1 166 ? -5.239 -3.409 -26.592 1.00 97.94 166 LEU A O 1
ATOM 1246 N N . GLY A 1 167 ? -4.010 -4.567 -25.112 1.00 96.44 167 GLY A N 1
ATOM 1247 C CA . GLY A 1 167 ? -2.791 -4.639 -25.916 1.00 96.44 167 GLY A CA 1
ATOM 1248 C C . GLY A 1 167 ? -2.314 -6.072 -26.132 1.00 96.44 167 GLY A C 1
ATOM 1249 O O . GLY A 1 167 ? -2.648 -6.977 -25.371 1.00 96.44 167 GLY A O 1
ATOM 1250 N N . GLU A 1 168 ? -1.489 -6.267 -27.159 1.00 97.50 168 GLU A N 1
ATOM 1251 C CA . GLU A 1 168 ? -0.823 -7.551 -27.428 1.00 97.50 168 GLU A CA 1
ATOM 1252 C C . GLU A 1 168 ? 0.266 -7.857 -26.389 1.00 97.50 168 GLU A C 1
ATOM 1254 O O . GLU A 1 168 ? 0.480 -9.010 -26.014 1.00 97.50 168 GLU A O 1
ATOM 1259 N N . TYR A 1 169 ? 0.918 -6.806 -25.881 1.00 98.19 169 TYR A N 1
ATOM 1260 C CA . TYR A 1 169 ? 1.934 -6.867 -24.837 1.00 98.19 169 TYR A CA 1
ATOM 1261 C C . TYR A 1 169 ? 1.611 -5.869 -23.725 1.00 98.19 169 TYR A C 1
ATOM 1263 O O . TYR A 1 169 ? 1.279 -4.714 -23.986 1.00 98.19 169 TYR A O 1
ATOM 1271 N N . ALA A 1 170 ? 1.769 -6.304 -22.474 1.00 98.19 170 ALA A N 1
ATOM 1272 C CA . ALA A 1 170 ? 1.717 -5.438 -21.303 1.00 98.19 170 ALA A CA 1
ATOM 1273 C C . ALA A 1 170 ? 3.079 -5.453 -20.603 1.00 98.19 170 ALA A C 1
ATOM 1275 O O . ALA A 1 170 ? 3.480 -6.471 -20.037 1.00 98.19 170 ALA A O 1
ATOM 1276 N N . VAL A 1 171 ? 3.781 -4.320 -20.641 1.00 98.69 171 VAL A N 1
ATOM 1277 C CA . VAL A 1 171 ? 5.031 -4.122 -19.900 1.00 98.69 171 VAL A CA 1
ATOM 1278 C C . VAL A 1 171 ? 4.693 -3.522 -18.537 1.00 98.69 171 VAL A C 1
ATOM 1280 O O . VAL A 1 171 ? 3.947 -2.550 -18.438 1.00 98.69 171 VAL A O 1
ATOM 1283 N N . THR A 1 172 ? 5.209 -4.132 -17.476 1.00 98.75 172 THR A N 1
ATOM 1284 C CA . THR A 1 172 ? 5.026 -3.695 -16.089 1.00 98.75 172 THR A CA 1
ATOM 1285 C C . THR A 1 172 ? 6.324 -3.913 -15.318 1.00 98.75 172 THR A C 1
ATOM 1287 O O . THR A 1 172 ? 7.233 -4.583 -15.806 1.00 98.75 172 THR A O 1
ATOM 1290 N N . GLU A 1 173 ? 6.413 -3.346 -14.123 1.00 98.81 173 GLU A N 1
ATOM 1291 C CA . GLU A 1 173 ? 7.609 -3.359 -13.288 1.00 98.81 173 GLU A CA 1
ATOM 1292 C C . GLU A 1 173 ? 7.248 -3.575 -11.813 1.00 98.81 173 GLU A C 1
ATOM 1294 O O . GLU A 1 173 ? 6.080 -3.499 -11.413 1.00 98.81 173 GLU A O 1
ATOM 1299 N N . ALA A 1 174 ? 8.270 -3.855 -11.009 1.00 98.62 174 ALA A N 1
ATOM 1300 C CA . ALA A 1 174 ? 8.183 -3.959 -9.562 1.00 98.62 174 ALA A CA 1
ATOM 1301 C C . ALA A 1 174 ? 9.353 -3.195 -8.924 1.00 98.62 174 ALA A C 1
ATOM 1303 O O . ALA A 1 174 ? 10.438 -3.127 -9.498 1.00 98.62 174 ALA A O 1
ATOM 1304 N N . GLY A 1 175 ? 9.121 -2.600 -7.754 1.00 97.50 175 GLY A N 1
ATOM 1305 C CA . GLY A 1 175 ? 10.112 -1.773 -7.065 1.00 97.50 175 GLY A CA 1
ATOM 1306 C C . GLY A 1 175 ? 11.288 -2.564 -6.478 1.00 97.50 175 GLY A C 1
ATOM 1307 O O . GLY A 1 175 ? 11.142 -3.726 -6.113 1.00 97.50 175 GLY A O 1
ATOM 1308 N N . PHE A 1 176 ? 12.426 -1.883 -6.300 1.00 97.81 176 PHE A N 1
ATOM 1309 C CA . PHE A 1 176 ? 13.723 -2.459 -5.896 1.00 97.81 176 PHE A CA 1
ATOM 1310 C C . PHE A 1 176 ? 14.297 -3.470 -6.910 1.00 97.81 176 PHE A C 1
ATOM 1312 O O . PHE A 1 176 ? 13.969 -3.420 -8.092 1.00 97.81 176 PHE A O 1
ATOM 1319 N N . GLY A 1 177 ? 15.249 -4.302 -6.476 1.00 97.50 177 GLY A N 1
ATOM 1320 C CA . GLY A 1 177 ? 15.851 -5.354 -7.291 1.00 97.50 177 GLY A CA 1
ATOM 1321 C C . GLY A 1 177 ? 14.953 -6.584 -7.427 1.00 97.50 177 GLY A C 1
ATOM 1322 O O . GLY A 1 177 ? 13.877 -6.674 -6.831 1.00 97.50 177 GLY A O 1
ATOM 1323 N N . ALA A 1 178 ? 15.402 -7.556 -8.223 1.00 98.25 178 ALA A N 1
ATOM 1324 C CA . ALA A 1 178 ? 14.663 -8.798 -8.457 1.00 98.25 178 ALA A CA 1
ATOM 1325 C C . ALA A 1 178 ? 14.516 -9.671 -7.192 1.00 98.25 178 ALA A C 1
ATOM 1327 O O . ALA A 1 178 ? 13.571 -10.448 -7.088 1.00 98.25 178 ALA A O 1
ATOM 1328 N N . ASP A 1 179 ? 15.413 -9.498 -6.224 1.00 98.06 179 ASP A N 1
ATOM 1329 C CA . ASP A 1 179 ? 15.408 -10.120 -4.898 1.00 98.06 179 ASP A CA 1
ATOM 1330 C C . ASP A 1 179 ? 14.219 -9.697 -4.019 1.00 98.06 179 ASP A C 1
ATOM 1332 O O . ASP A 1 179 ? 13.832 -10.438 -3.121 1.00 98.06 179 ASP A O 1
ATOM 1336 N N . LEU A 1 180 ? 13.621 -8.531 -4.288 1.00 98.44 180 LEU A N 1
ATOM 1337 C CA . LEU A 1 180 ? 12.433 -8.039 -3.585 1.00 98.44 180 LEU A CA 1
ATOM 1338 C C . LEU A 1 180 ? 11.241 -7.874 -4.527 1.00 98.44 180 LEU A C 1
ATOM 1340 O O . LEU A 1 180 ? 10.185 -8.459 -4.308 1.00 98.44 180 LEU A O 1
ATOM 1344 N N . GLY A 1 181 ? 11.384 -7.048 -5.562 1.00 98.38 181 GLY A N 1
ATOM 1345 C CA . GLY A 1 181 ? 10.284 -6.676 -6.444 1.00 98.38 181 GLY A CA 1
ATOM 1346 C C . GLY A 1 181 ? 9.800 -7.840 -7.295 1.00 98.38 181 GLY A C 1
ATOM 1347 O O . GLY A 1 181 ? 8.606 -8.132 -7.317 1.00 98.38 181 GLY A O 1
ATOM 1348 N N . ALA A 1 182 ? 10.718 -8.517 -7.992 1.00 98.62 182 ALA A N 1
ATOM 1349 C CA . ALA A 1 182 ? 10.346 -9.607 -8.894 1.00 98.62 182 ALA A CA 1
ATOM 1350 C C . ALA A 1 182 ? 9.827 -10.833 -8.129 1.00 98.62 182 ALA A C 1
ATOM 1352 O O . ALA A 1 182 ? 8.816 -11.401 -8.539 1.00 98.62 182 ALA A O 1
ATOM 1353 N N . GLU A 1 183 ? 10.454 -11.188 -7.002 1.00 98.75 183 GLU A N 1
ATOM 1354 C CA . GLU A 1 183 ? 9.958 -12.229 -6.090 1.00 98.75 183 GLU A CA 1
ATOM 1355 C C . GLU A 1 183 ? 8.509 -11.940 -5.679 1.00 98.75 183 GLU A C 1
ATOM 1357 O O . GLU A 1 183 ? 7.612 -12.708 -6.016 1.00 98.75 183 GLU A O 1
ATOM 1362 N N . LYS A 1 184 ? 8.222 -10.763 -5.110 1.00 98.75 184 LYS A N 1
ATOM 1363 C CA . LYS A 1 184 ? 6.857 -10.400 -4.686 1.00 98.75 184 LYS A CA 1
ATOM 1364 C C . LYS A 1 184 ? 5.877 -10.269 -5.851 1.00 98.75 184 LYS A C 1
ATOM 1366 O O . LYS A 1 184 ? 4.690 -10.577 -5.702 1.00 98.75 184 LYS A O 1
ATOM 1371 N N . PHE A 1 185 ? 6.336 -9.838 -7.024 1.00 98.88 185 PHE A N 1
ATOM 1372 C CA . PHE A 1 185 ? 5.507 -9.820 -8.227 1.00 98.88 185 PHE A CA 1
ATOM 1373 C C . PHE A 1 185 ? 5.050 -11.239 -8.600 1.00 98.88 185 PHE A C 1
ATOM 1375 O O . PHE A 1 185 ? 3.881 -11.436 -8.938 1.00 98.88 185 PHE A O 1
ATOM 1382 N N . ILE A 1 186 ? 5.935 -12.232 -8.523 1.00 98.69 186 ILE A N 1
ATOM 1383 C CA . ILE A 1 186 ? 5.640 -13.626 -8.879 1.00 98.69 186 ILE A CA 1
ATOM 1384 C C . ILE A 1 186 ? 4.866 -14.321 -7.748 1.00 98.69 186 ILE A C 1
ATOM 1386 O O . ILE A 1 186 ? 3.776 -14.855 -7.968 1.00 98.69 186 ILE A O 1
ATOM 1390 N N . ASP A 1 187 ? 5.374 -14.266 -6.524 1.00 98.69 187 ASP A N 1
ATOM 1391 C CA . ASP A 1 187 ? 4.865 -15.052 -5.403 1.00 98.69 187 ASP A CA 1
ATOM 1392 C C . ASP A 1 187 ? 3.617 -14.467 -4.738 1.00 98.69 187 ASP A C 1
ATOM 1394 O O . ASP A 1 187 ? 2.824 -15.218 -4.164 1.00 98.69 187 ASP A O 1
ATOM 1398 N N . ILE A 1 188 ? 3.374 -13.158 -4.878 1.00 98.75 188 ILE A N 1
ATOM 1399 C CA . ILE A 1 188 ? 2.166 -12.497 -4.364 1.00 98.75 188 ILE A CA 1
ATOM 1400 C C . ILE A 1 188 ? 1.241 -12.107 -5.516 1.00 98.75 188 ILE A C 1
ATOM 1402 O O . ILE A 1 188 ? 0.139 -12.651 -5.638 1.00 98.75 188 ILE A O 1
ATOM 1406 N N . LYS A 1 189 ? 1.660 -11.169 -6.378 1.00 98.75 189 LYS A N 1
ATOM 1407 C CA . LYS A 1 189 ? 0.761 -10.574 -7.383 1.00 98.75 189 LYS A CA 1
ATOM 1408 C C . LYS A 1 189 ? 0.319 -11.597 -8.429 1.00 98.75 189 LYS A C 1
ATOM 1410 O O . LYS A 1 189 ? -0.880 -11.712 -8.669 1.00 98.75 189 LYS A O 1
ATOM 1415 N N . CYS A 1 190 ? 1.230 -12.369 -9.023 1.00 98.62 190 CYS A N 1
ATOM 1416 C CA . CYS A 1 190 ? 0.872 -13.371 -10.030 1.00 98.62 190 CYS A CA 1
ATOM 1417 C C . CYS A 1 190 ? 0.020 -14.493 -9.440 1.00 98.62 190 CYS A C 1
ATOM 1419 O O . CYS A 1 190 ? -0.998 -14.845 -10.037 1.00 98.62 190 CYS A O 1
ATOM 1421 N N . ARG A 1 191 ? 0.372 -14.982 -8.244 1.00 98.12 191 ARG A N 1
ATOM 1422 C CA . ARG A 1 191 ? -0.409 -15.994 -7.518 1.00 98.12 191 ARG A CA 1
ATOM 1423 C C . ARG A 1 191 ? -1.844 -15.537 -7.248 1.00 98.12 191 ARG A C 1
ATOM 1425 O O . ARG A 1 191 ? -2.775 -16.290 -7.512 1.00 98.12 191 ARG A O 1
ATOM 1432 N N . MET A 1 192 ? -2.040 -14.308 -6.765 1.00 97.62 192 MET A N 1
ATOM 1433 C CA . MET A 1 192 ? -3.379 -13.762 -6.499 1.00 97.62 192 MET A CA 1
ATOM 1434 C C . MET A 1 192 ? -4.153 -13.420 -7.778 1.00 97.62 192 MET A C 1
ATOM 1436 O O . MET A 1 192 ? -5.372 -13.562 -7.823 1.00 97.62 192 MET A O 1
ATOM 1440 N N . ALA A 1 193 ? -3.463 -12.944 -8.814 1.00 97.38 193 ALA A N 1
ATOM 1441 C CA . ALA A 1 193 ? -4.090 -12.446 -10.034 1.00 97.38 193 ALA A CA 1
ATOM 1442 C C . ALA A 1 193 ? -4.265 -13.510 -11.130 1.00 97.38 193 ALA A C 1
ATOM 1444 O O . ALA A 1 193 ? -4.942 -13.224 -12.122 1.00 97.38 193 ALA A O 1
ATOM 1445 N N . GLY A 1 194 ? -3.655 -14.690 -10.985 1.00 97.62 194 GLY A N 1
ATOM 1446 C CA . GLY A 1 194 ? -3.576 -15.706 -12.038 1.00 97.62 194 GLY A CA 1
ATOM 1447 C C . GLY A 1 194 ? -2.760 -15.246 -13.251 1.00 97.62 194 GLY A C 1
ATOM 1448 O O . GLY A 1 194 ? -3.069 -15.624 -14.378 1.00 97.62 194 GLY A O 1
ATOM 1449 N N . LEU A 1 195 ? -1.768 -14.374 -13.044 1.00 97.94 195 LEU A N 1
ATOM 1450 C CA . LEU A 1 195 ? -0.913 -13.860 -14.118 1.00 97.94 195 LEU A CA 1
ATOM 1451 C C . LEU A 1 195 ? 0.274 -14.799 -14.347 1.00 97.94 195 LEU A C 1
ATOM 1453 O O . LEU A 1 195 ? 0.798 -15.388 -13.406 1.00 97.94 195 LEU A O 1
ATOM 1457 N N . LYS A 1 196 ? 0.724 -14.902 -15.599 1.00 98.38 196 LYS A N 1
ATOM 1458 C CA . LYS A 1 196 ? 1.918 -15.663 -15.979 1.00 98.38 196 LYS A CA 1
ATOM 1459 C C . LYS A 1 196 ? 2.818 -14.781 -16.849 1.00 98.38 196 LYS A C 1
ATOM 1461 O O . LYS A 1 196 ? 2.457 -14.542 -18.000 1.00 98.38 196 LYS A O 1
ATOM 1466 N N . PRO A 1 197 ? 3.952 -14.281 -16.330 1.00 98.38 197 PRO A N 1
ATOM 1467 C CA . PRO A 1 197 ? 4.898 -13.510 -17.132 1.00 98.38 197 PRO A CA 1
ATOM 1468 C C . PRO A 1 197 ? 5.432 -14.342 -18.299 1.00 98.38 197 PRO A C 1
ATOM 1470 O O . PRO A 1 197 ? 5.882 -15.470 -18.099 1.00 98.38 197 PRO A O 1
ATOM 1473 N N . SER A 1 198 ? 5.387 -13.786 -19.510 1.00 98.62 198 SER A N 1
ATOM 1474 C CA . SER A 1 198 ? 5.941 -14.433 -20.711 1.00 98.62 198 SER A CA 1
ATOM 1475 C C . SER A 1 198 ? 7.445 -14.197 -20.869 1.0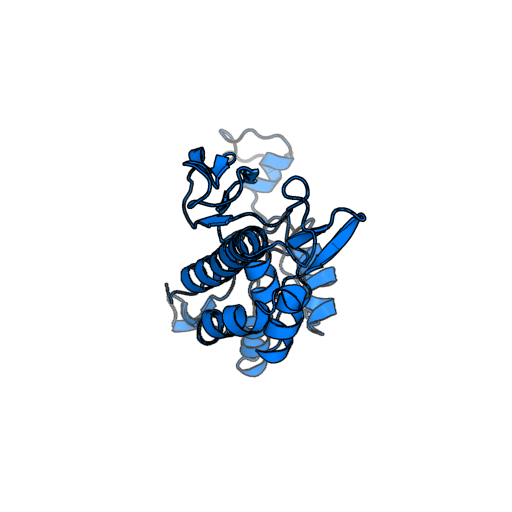0 98.62 198 SER A C 1
ATOM 1477 O O . SER A 1 198 ? 8.125 -14.984 -21.520 1.00 98.62 198 SER A O 1
ATOM 1479 N N . ALA A 1 199 ? 7.958 -13.112 -20.287 1.00 98.56 199 ALA A N 1
ATOM 1480 C CA . ALA A 1 199 ? 9.367 -12.738 -20.281 1.00 98.56 199 ALA A CA 1
ATOM 1481 C C . ALA A 1 199 ? 9.664 -11.844 -19.068 1.00 98.56 199 ALA A C 1
ATOM 1483 O O . ALA A 1 199 ? 8.754 -11.230 -18.507 1.00 98.56 199 ALA A O 1
ATOM 1484 N N . VAL A 1 200 ? 10.939 -11.758 -18.686 1.00 98.69 200 VAL A N 1
ATOM 1485 C CA . VAL A 1 200 ? 11.442 -10.865 -17.635 1.00 98.69 200 VAL A CA 1
ATOM 1486 C C . VAL A 1 200 ? 12.642 -10.103 -18.188 1.00 98.69 200 VAL A C 1
ATOM 1488 O O . VAL A 1 200 ? 13.526 -10.705 -18.796 1.00 98.69 200 VAL A O 1
ATOM 1491 N N . VAL A 1 201 ? 12.678 -8.788 -17.969 1.00 98.69 201 VAL A N 1
ATOM 1492 C CA . VAL A 1 201 ? 13.819 -7.929 -18.312 1.00 98.69 201 VAL A CA 1
ATOM 1493 C C . VAL A 1 201 ? 14.489 -7.485 -17.016 1.00 98.69 201 VAL A C 1
ATOM 1495 O O . VAL A 1 201 ? 13.858 -6.830 -16.190 1.00 98.69 201 VAL A O 1
ATOM 1498 N N . ILE A 1 202 ? 15.763 -7.838 -16.837 1.00 98.56 202 ILE A N 1
ATOM 1499 C CA . ILE A 1 202 ? 16.567 -7.405 -15.687 1.00 98.56 202 ILE A CA 1
ATOM 1500 C C . ILE A 1 202 ? 17.415 -6.215 -16.126 1.00 98.56 202 ILE A C 1
ATOM 1502 O O . ILE A 1 202 ? 18.337 -6.357 -16.928 1.00 98.56 202 ILE A O 1
ATOM 1506 N N . VAL A 1 203 ? 17.088 -5.032 -15.611 1.00 98.5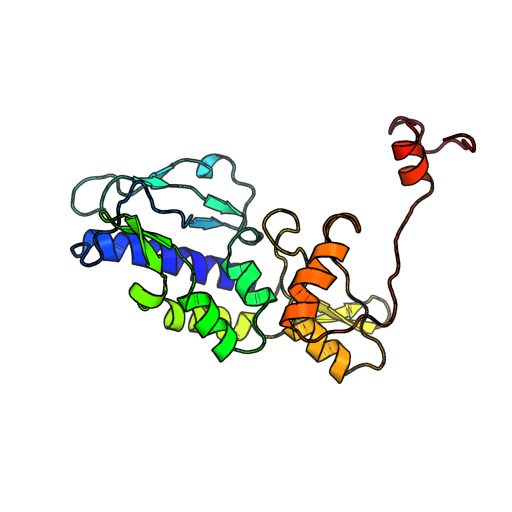6 203 VAL A N 1
ATOM 1507 C CA . VAL A 1 203 ? 17.827 -3.805 -15.918 1.00 98.56 203 VAL A CA 1
ATOM 1508 C C . VAL A 1 203 ? 19.133 -3.782 -15.126 1.00 98.56 203 VAL A C 1
ATOM 1510 O O . VAL A 1 203 ? 19.136 -3.940 -13.908 1.00 98.56 203 VAL A O 1
ATOM 1513 N N . ALA A 1 204 ? 20.242 -3.529 -15.817 1.00 98.25 204 ALA A N 1
ATOM 1514 C CA . ALA A 1 204 ? 21.555 -3.329 -15.216 1.00 98.25 204 ALA A CA 1
ATOM 1515 C C . ALA A 1 204 ? 22.272 -2.148 -15.880 1.00 98.25 204 ALA A C 1
ATOM 1517 O O . ALA A 1 204 ? 21.981 -1.777 -17.017 1.00 98.25 204 ALA A O 1
ATOM 1518 N N . THR A 1 205 ? 23.236 -1.556 -15.172 1.00 98.25 205 THR A N 1
ATOM 1519 C CA . THR A 1 205 ? 24.130 -0.538 -15.741 1.00 98.25 205 THR A CA 1
ATOM 1520 C C . THR A 1 205 ? 25.572 -0.865 -15.380 1.00 98.25 205 THR A C 1
ATOM 1522 O O . THR A 1 205 ? 25.838 -1.321 -14.269 1.00 98.25 205 THR A O 1
ATOM 1525 N N . VAL A 1 206 ? 26.515 -0.569 -16.281 1.00 98.31 206 VAL A N 1
ATOM 1526 C CA . VAL A 1 206 ? 27.959 -0.775 -16.044 1.00 98.31 206 VAL A CA 1
ATOM 1527 C C . VAL A 1 206 ? 28.412 -0.100 -14.745 1.00 98.31 206 VAL A C 1
ATOM 1529 O O . VAL A 1 206 ? 29.172 -0.666 -13.969 1.00 98.31 206 VAL A O 1
ATOM 1532 N N . ARG A 1 207 ? 27.896 1.100 -14.451 1.00 98.25 207 ARG A N 1
ATOM 1533 C CA . ARG A 1 207 ? 28.210 1.823 -13.208 1.00 98.25 207 ARG A CA 1
ATOM 1534 C C . ARG A 1 207 ? 27.669 1.128 -11.959 1.00 98.25 207 ARG A C 1
ATOM 1536 O O . ARG A 1 207 ? 28.348 1.135 -10.942 1.00 98.25 207 ARG A O 1
ATOM 1543 N N . ALA A 1 208 ? 26.471 0.548 -12.019 1.00 98.06 208 ALA A N 1
ATOM 1544 C CA . ALA A 1 208 ? 25.918 -0.197 -10.890 1.00 98.06 208 ALA A CA 1
ATOM 1545 C C . ALA A 1 208 ? 26.723 -1.475 -10.613 1.00 98.06 208 ALA A C 1
ATOM 1547 O O . ALA A 1 208 ? 27.029 -1.744 -9.457 1.00 98.06 208 ALA A O 1
ATOM 1548 N N . LEU A 1 209 ? 27.124 -2.208 -11.659 1.00 98.38 209 LEU A N 1
ATOM 1549 C CA . LEU A 1 209 ? 27.952 -3.411 -11.519 1.00 98.38 209 LEU A CA 1
ATOM 1550 C C . LEU A 1 209 ? 29.314 -3.087 -10.892 1.00 98.38 209 LEU A C 1
ATOM 1552 O O . LEU A 1 209 ? 29.622 -3.638 -9.843 1.00 98.38 209 LEU A O 1
ATOM 1556 N N . LYS A 1 210 ? 30.034 -2.083 -11.413 1.00 98.56 210 LYS A N 1
ATOM 1557 C CA . LYS A 1 210 ? 31.288 -1.603 -10.803 1.00 98.56 210 LYS A CA 1
ATOM 1558 C C . LYS A 1 210 ? 31.121 -1.185 -9.343 1.00 98.56 210 LYS A C 1
ATOM 1560 O O . LYS A 1 210 ? 32.006 -1.411 -8.524 1.00 98.56 210 LYS A O 1
ATOM 1565 N N . HIS A 1 211 ? 29.993 -0.555 -9.003 1.00 98.31 211 HIS A N 1
ATOM 1566 C CA . HIS A 1 211 ? 29.726 -0.179 -7.618 1.00 98.31 211 HIS A CA 1
ATOM 1567 C C . HIS A 1 211 ? 29.573 -1.409 -6.715 1.00 98.31 211 HIS A C 1
ATOM 1569 O O . HIS A 1 211 ? 30.148 -1.440 -5.629 1.00 98.31 211 HIS A O 1
ATOM 1575 N N . HIS A 1 212 ? 28.858 -2.436 -7.180 1.00 98.00 212 HIS A N 1
ATOM 1576 C CA . HIS A 1 212 ? 28.766 -3.724 -6.490 1.00 98.00 212 HIS A CA 1
ATOM 1577 C C . HIS A 1 212 ? 30.109 -4.472 -6.436 1.00 98.00 212 HIS A C 1
ATOM 1579 O O . HIS A 1 212 ? 30.349 -5.182 -5.463 1.00 98.00 212 HIS A O 1
ATOM 1585 N N . GLY A 1 213 ? 30.996 -4.252 -7.411 1.00 97.81 213 GLY A N 1
ATOM 1586 C CA . GLY A 1 213 ? 32.392 -4.705 -7.416 1.00 97.81 213 GLY A CA 1
ATOM 1587 C C . GLY A 1 213 ? 33.332 -3.916 -6.489 1.00 97.81 213 GLY A C 1
ATOM 1588 O O . GLY A 1 213 ? 34.508 -4.243 -6.384 1.00 97.81 213 GLY A O 1
ATOM 1589 N N . GLY A 1 214 ? 32.838 -2.888 -5.786 1.00 97.94 214 GLY A N 1
ATOM 1590 C CA . GLY A 1 214 ? 33.598 -2.134 -4.781 1.00 97.94 214 GLY A CA 1
ATOM 1591 C C . GLY A 1 214 ? 34.107 -0.763 -5.235 1.00 97.94 214 GLY A C 1
ATOM 1592 O O . GLY A 1 214 ? 34.701 -0.038 -4.433 1.00 97.94 214 GLY A O 1
ATOM 1593 N N . VAL A 1 215 ? 33.844 -0.345 -6.478 1.00 98.12 215 VAL A N 1
ATOM 1594 C CA . VAL A 1 215 ? 34.208 1.003 -6.941 1.00 98.12 215 VAL A CA 1
ATOM 1595 C C . VAL A 1 215 ? 33.359 2.043 -6.213 1.00 98.12 215 VAL A C 1
ATOM 1597 O O . VAL A 1 215 ? 32.129 1.946 -6.126 1.00 98.12 215 VAL A O 1
ATOM 1600 N N . SER A 1 216 ? 34.012 3.075 -5.681 1.00 97.81 216 SER A N 1
ATOM 1601 C CA . SER A 1 216 ? 33.315 4.149 -4.978 1.00 97.81 216 SER A CA 1
ATOM 1602 C C . SER A 1 216 ? 32.493 5.006 -5.948 1.00 97.81 216 SER A C 1
ATOM 1604 O O . SER A 1 216 ? 32.824 5.156 -7.125 1.00 97.81 216 SER A O 1
ATOM 1606 N N . LYS A 1 217 ? 31.426 5.633 -5.438 1.00 96.81 217 LYS A N 1
ATOM 1607 C CA . LYS A 1 217 ? 30.501 6.449 -6.243 1.00 96.81 217 LYS A CA 1
ATOM 1608 C C . LYS A 1 217 ? 31.202 7.555 -7.049 1.00 96.81 217 LYS A C 1
ATOM 1610 O O . LYS A 1 217 ? 30.722 7.906 -8.124 1.00 96.81 217 LYS A O 1
ATOM 1615 N N . ALA A 1 218 ? 32.316 8.084 -6.542 1.00 97.69 218 ALA A N 1
ATOM 1616 C CA . ALA A 1 218 ? 33.084 9.142 -7.194 1.00 97.69 218 ALA A CA 1
ATOM 1617 C C . ALA A 1 218 ? 33.811 8.671 -8.470 1.00 97.69 218 ALA A C 1
ATOM 1619 O O . ALA A 1 218 ? 33.967 9.468 -9.389 1.00 97.69 218 ALA A O 1
ATOM 1620 N N . HIS A 1 219 ? 34.180 7.388 -8.563 1.00 96.75 219 HIS A N 1
ATOM 1621 C CA . HIS A 1 219 ? 35.000 6.837 -9.655 1.00 96.75 219 HIS A CA 1
ATOM 1622 C C . HIS A 1 219 ? 34.210 5.996 -10.669 1.00 96.75 219 HIS A C 1
ATOM 1624 O O . HIS A 1 219 ? 34.772 5.376 -11.566 1.00 96.75 219 HIS A O 1
ATOM 1630 N N . LEU A 1 220 ? 32.875 5.986 -10.597 1.00 97.81 220 LEU A N 1
ATOM 1631 C CA . LEU A 1 220 ? 32.049 5.172 -11.501 1.00 97.81 220 LEU A CA 1
ATOM 1632 C C . LEU A 1 220 ? 32.109 5.614 -12.975 1.00 97.81 220 LEU A C 1
ATOM 1634 O O . LEU A 1 220 ? 31.641 4.874 -13.841 1.00 97.81 220 LEU A O 1
ATOM 1638 N N . GLY A 1 221 ? 32.644 6.799 -13.278 1.00 97.06 221 GLY A N 1
ATOM 1639 C CA . GLY A 1 221 ? 32.828 7.283 -14.651 1.00 97.06 221 GLY A CA 1
ATOM 1640 C C . GLY A 1 221 ? 34.029 6.673 -15.378 1.00 97.06 221 GLY A C 1
ATOM 1641 O O . GLY A 1 221 ? 34.054 6.691 -16.603 1.00 97.06 221 GLY A O 1
ATOM 1642 N N . GLU A 1 222 ? 34.987 6.114 -14.643 1.00 97.25 222 GLU A N 1
ATOM 1643 C CA . GLU A 1 222 ? 36.244 5.594 -15.188 1.00 97.25 222 GLU A CA 1
ATOM 1644 C C . GLU A 1 222 ? 36.068 4.158 -15.694 1.00 97.25 222 GLU A C 1
ATOM 1646 O O . GLU A 1 222 ? 35.311 3.378 -15.107 1.00 97.25 222 GLU A O 1
ATOM 1651 N N . GLU A 1 223 ? 36.730 3.794 -16.794 1.00 97.56 223 GLU A N 1
ATOM 1652 C CA . GLU A 1 223 ? 36.764 2.402 -17.249 1.00 97.56 223 GLU A CA 1
ATOM 1653 C C . GLU A 1 223 ? 37.442 1.527 -16.188 1.00 97.56 223 GLU A C 1
ATOM 1655 O O . GLU A 1 223 ? 38.515 1.852 -15.688 1.00 97.56 223 GLU A O 1
ATOM 1660 N N . ASN A 1 224 ? 36.794 0.422 -15.827 1.00 96.81 224 ASN A N 1
ATOM 1661 C CA . ASN A 1 224 ? 37.348 -0.581 -14.930 1.00 96.81 224 ASN A CA 1
ATOM 1662 C C . ASN A 1 224 ? 36.684 -1.915 -15.280 1.00 96.81 224 ASN A C 1
ATOM 1664 O O . ASN A 1 224 ? 35.475 -2.044 -15.106 1.00 96.81 224 ASN A O 1
ATOM 1668 N N . LEU A 1 225 ? 37.460 -2.834 -15.860 1.00 97.25 225 LEU A N 1
ATOM 1669 C CA . LEU A 1 225 ? 36.993 -4.147 -16.320 1.00 97.25 225 LEU A CA 1
ATOM 1670 C C . LEU A 1 225 ? 37.072 -5.226 -15.229 1.00 97.25 225 LEU A C 1
ATOM 1672 O O . LEU A 1 225 ? 36.459 -6.277 -15.385 1.00 97.25 225 LEU A O 1
ATOM 1676 N N . GLU A 1 226 ? 37.871 -5.000 -14.180 1.00 96.88 226 GLU A N 1
ATOM 1677 C CA . GLU A 1 226 ? 38.062 -5.952 -13.076 1.00 96.88 226 GLU A CA 1
ATOM 1678 C C . GLU A 1 226 ? 36.905 -5.895 -12.068 1.00 96.88 226 GLU A C 1
ATOM 1680 O O . GLU A 1 226 ? 36.536 -6.923 -11.502 1.00 96.88 226 GLU A O 1
ATOM 1685 N N . ALA A 1 227 ? 36.340 -4.701 -11.867 1.00 91.06 227 ALA A N 1
ATOM 1686 C CA . ALA A 1 227 ? 35.179 -4.456 -11.011 1.00 91.06 227 ALA A CA 1
ATOM 1687 C C . ALA A 1 227 ? 33.844 -4.803 -11.684 1.00 91.06 227 ALA A C 1
ATOM 1689 O O . ALA A 1 227 ? 32.953 -5.312 -10.968 1.00 91.06 227 ALA A O 1
#

Sequence (227 aa):
FTGDFHAIGAANNLLAAMIDNHIFQGNALKIDTRKITWRRCVDMNDRQLRNIVCGLGGKTNGMPREDGFDITVASEVMAVLCLSADIDDLKARLARIIIGYNTDDQPVTAGDLNAHGAMAALLKDALKPNLVQTLEGTPAFIHGGPFANIAHGCNSIMATRMALKLGEYAVTEAGFGADLGAEKFIDIKCRMAGLKPSAVVIVATVRALKHHGGVSKAHLGEENLEA